Protein AF-A0A4E0RJT0-F1 (afdb_monomer_lite)

Sequence (319 aa):
MYSLVLNIDEVDISLKRVVVQNDTYNQLSKHRADLVQSLLQEFCSTSAQSARDSSVNAVDVFHNVSLLAASVVELFAARKGIRLFGTVLHYLPQTSIRTLLLVFVSNFAKLYAISHGQIDEFASFLYPTLRAAAYQIVDISEFMTSCFPEVRDPPYSSDKTGEVVRYLINSKLGLSLIFCLLDVCARLSKPDNPSNFVRFGVYFSVVASDLSEAQPSLEAFPHLASILPVYIKPEVHPPLTAAIVSRFCRLIDPSLASRSESHDKHASVSGSSGPGKTQHQTAVSNDEVVGLTKSDFGISLTKSSNESGSNKRTTMVIT

Structure (mmCIF, N/CA/C/O backbone):
data_AF-A0A4E0RJT0-F1
#
_entry.id   AF-A0A4E0RJT0-F1
#
loop_
_atom_site.group_PDB
_atom_site.id
_atom_site.type_symbol
_atom_site.label_atom_id
_atom_site.label_alt_id
_atom_site.label_comp_id
_atom_site.label_asym_id
_atom_site.label_entity_id
_atom_site.label_seq_id
_atom_site.pdbx_PDB_ins_code
_atom_site.Cartn_x
_atom_site.Cartn_y
_atom_site.Cartn_z
_atom_site.occupancy
_atom_site.B_iso_or_equiv
_atom_site.auth_seq_id
_atom_site.auth_comp_id
_atom_site.auth_asym_id
_atom_site.auth_atom_id
_atom_site.pdbx_PDB_model_num
ATOM 1 N N . MET A 1 1 ? -5.089 5.623 22.094 1.00 88.38 1 MET A N 1
ATOM 2 C CA . MET A 1 1 ? -5.101 4.713 20.929 1.00 88.38 1 MET A CA 1
ATOM 3 C C . MET A 1 1 ? -4.695 3.293 21.298 1.00 88.38 1 MET A C 1
ATOM 5 O O . MET A 1 1 ? -5.500 2.392 21.132 1.00 88.38 1 MET A O 1
ATOM 9 N N . TYR A 1 2 ? -3.485 3.055 21.828 1.00 89.38 2 TYR A N 1
ATOM 10 C CA . TYR A 1 2 ? -3.042 1.688 22.172 1.00 89.38 2 TYR A CA 1
ATOM 11 C C . TYR A 1 2 ? -3.977 0.985 23.175 1.00 89.38 2 TYR A C 1
ATOM 13 O O . TYR A 1 2 ? -4.285 -0.186 23.012 1.00 89.38 2 TYR A O 1
ATOM 21 N N . SER A 1 3 ? -4.493 1.717 24.170 1.00 92.88 3 SER A N 1
ATOM 22 C CA . SER A 1 3 ? -5.507 1.191 25.100 1.00 92.88 3 SER A CA 1
ATOM 23 C C . SER A 1 3 ? -6.802 0.766 24.386 1.00 92.88 3 SER A C 1
ATOM 25 O O . SER A 1 3 ? -7.328 -0.305 24.658 1.00 92.88 3 SER A O 1
ATOM 27 N N . LEU A 1 4 ? -7.274 1.548 23.404 1.00 92.94 4 LEU A N 1
ATOM 28 C CA . LEU A 1 4 ? -8.457 1.190 22.610 1.00 92.94 4 LEU A CA 1
ATOM 29 C C . LEU A 1 4 ? -8.235 -0.096 21.814 1.00 92.94 4 LEU A C 1
ATOM 31 O O . LEU A 1 4 ? -9.124 -0.934 21.780 1.00 92.94 4 LEU A O 1
ATOM 35 N N . VAL A 1 5 ? -7.052 -0.270 21.221 1.00 92.31 5 VAL A N 1
ATOM 36 C CA . VAL A 1 5 ? -6.681 -1.513 20.530 1.00 92.31 5 VAL A CA 1
ATOM 37 C C . VAL A 1 5 ? -6.782 -2.713 21.473 1.00 92.31 5 VAL A C 1
ATOM 39 O O . VAL A 1 5 ? -7.442 -3.687 21.133 1.00 92.31 5 VAL A O 1
ATOM 42 N N . LEU A 1 6 ? -6.199 -2.622 22.674 1.00 93.19 6 LEU A N 1
ATOM 43 C CA . LEU A 1 6 ? -6.262 -3.708 23.659 1.00 93.19 6 LEU A CA 1
ATOM 44 C C . LEU A 1 6 ? -7.704 -4.030 24.077 1.00 93.19 6 LEU A C 1
ATOM 46 O O . LEU A 1 6 ? -8.063 -5.198 24.194 1.00 93.19 6 LEU A O 1
ATOM 50 N N . ASN A 1 7 ? -8.542 -3.006 24.253 1.00 94.19 7 ASN A N 1
ATOM 51 C CA . ASN A 1 7 ? -9.955 -3.202 24.576 1.00 94.19 7 ASN A CA 1
ATOM 52 C C . ASN A 1 7 ? -10.710 -3.876 23.419 1.00 94.19 7 ASN A C 1
ATOM 54 O O . ASN A 1 7 ? -11.547 -4.742 23.656 1.00 94.19 7 ASN A O 1
ATOM 58 N N . ILE A 1 8 ? -10.415 -3.510 22.165 1.00 93.88 8 ILE A N 1
ATOM 59 C CA . ILE A 1 8 ? -11.004 -4.171 20.992 1.00 93.88 8 ILE A CA 1
ATOM 60 C C . ILE A 1 8 ? -10.582 -5.643 20.947 1.00 93.88 8 ILE A C 1
ATOM 62 O O . ILE A 1 8 ? -11.436 -6.500 20.728 1.00 93.88 8 ILE A O 1
ATOM 66 N N . ASP A 1 9 ? -9.309 -5.950 21.209 1.00 92.62 9 ASP A N 1
ATOM 67 C CA . ASP A 1 9 ? -8.815 -7.331 21.270 1.00 92.62 9 ASP A CA 1
ATOM 68 C C . ASP A 1 9 ? -9.540 -8.164 22.329 1.00 92.62 9 ASP A C 1
ATOM 70 O O . ASP A 1 9 ? -9.939 -9.303 22.072 1.00 92.62 9 ASP A O 1
ATOM 74 N N . GLU A 1 10 ? -9.757 -7.600 23.516 1.00 93.75 10 GLU A N 1
ATOM 75 C CA . GLU A 1 10 ? -10.491 -8.269 24.588 1.00 93.75 10 GLU A CA 1
ATOM 76 C C . GLU A 1 10 ? -11.953 -8.541 24.201 1.00 93.75 10 GLU A C 1
ATOM 78 O O . GLU A 1 10 ? -12.478 -9.640 24.436 1.00 93.75 10 GLU A O 1
ATOM 83 N N . VAL A 1 11 ? -12.605 -7.576 23.547 1.00 93.25 11 VAL A N 1
ATOM 84 C CA . VAL A 1 11 ? -13.969 -7.742 23.031 1.00 93.25 11 VAL A CA 1
ATOM 85 C C . VAL A 1 11 ? -14.009 -8.790 21.917 1.00 93.25 11 VAL A C 1
ATOM 87 O O . VAL A 1 11 ? -14.919 -9.617 21.911 1.00 93.25 11 VAL A O 1
ATOM 90 N N . ASP A 1 12 ? -13.014 -8.839 21.028 1.00 91.56 12 ASP A N 1
ATOM 91 C CA . ASP A 1 12 ? -12.916 -9.848 19.966 1.00 91.56 12 ASP A CA 1
ATOM 92 C C . ASP A 1 12 ? -12.705 -11.261 20.521 1.00 91.56 12 ASP A C 1
ATOM 94 O O . ASP A 1 12 ? -13.320 -12.222 20.045 1.00 91.56 12 ASP A O 1
ATOM 98 N N . ILE A 1 13 ? -11.892 -11.409 21.570 1.00 92.50 13 ILE A N 1
ATOM 99 C CA . ILE A 1 13 ? -11.753 -12.675 22.302 1.00 92.50 13 ILE A CA 1
ATOM 100 C C . ILE A 1 13 ? -13.088 -13.066 22.945 1.00 92.50 13 ILE A C 1
ATOM 102 O O . ILE A 1 13 ? -13.486 -14.231 22.881 1.00 92.50 13 ILE A O 1
ATOM 106 N N . SER A 1 14 ? -13.792 -12.106 23.541 1.00 91.56 14 SER A N 1
ATOM 107 C CA . SER A 1 14 ? -15.085 -12.340 24.187 1.00 91.56 14 SER A CA 1
ATOM 108 C C . SER A 1 14 ? -16.156 -12.755 23.176 1.00 91.56 14 SER A C 1
ATOM 110 O O . SER A 1 14 ? -16.846 -13.748 23.396 1.00 91.56 14 SER A O 1
ATOM 112 N N . LEU A 1 15 ? -16.236 -12.081 22.026 1.00 90.44 15 LEU A N 1
ATOM 113 C CA . LEU A 1 15 ? -17.146 -12.415 20.929 1.00 90.44 15 LEU A CA 1
ATOM 114 C C . LEU A 1 15 ? -16.908 -13.829 20.392 1.00 90.44 15 LEU A C 1
ATOM 116 O O . LEU A 1 15 ? -17.870 -14.556 20.166 1.00 90.44 15 LEU A O 1
ATOM 120 N N . LYS A 1 16 ? -15.646 -14.257 20.250 1.00 88.31 16 LYS A N 1
ATOM 121 C CA . LYS A 1 16 ? -15.307 -15.628 19.823 1.00 88.31 16 LYS A CA 1
ATOM 122 C C . LYS A 1 16 ? -15.773 -16.704 20.808 1.00 88.31 16 LYS A C 1
ATOM 124 O O . LYS A 1 16 ? -16.008 -17.836 20.398 1.00 88.31 16 LYS A O 1
ATOM 129 N N . ARG A 1 17 ? -15.893 -16.374 22.098 1.00 87.62 17 ARG A N 1
ATOM 130 C CA . ARG A 1 17 ? -16.377 -17.297 23.141 1.00 87.62 17 ARG A CA 1
ATOM 131 C C . ARG A 1 17 ? -17.903 -17.384 23.192 1.00 87.62 17 ARG A C 1
ATOM 133 O O . ARG A 1 17 ? -18.434 -18.338 23.755 1.00 87.62 17 ARG A O 1
ATOM 140 N N . VAL A 1 18 ? -18.615 -16.418 22.611 1.00 84.50 18 VAL A N 1
ATOM 141 C CA . VAL A 1 18 ? -20.076 -16.446 22.515 1.00 84.50 18 VAL A CA 1
ATOM 142 C C . VAL A 1 18 ? -20.477 -17.312 21.318 1.00 84.50 18 VAL A C 1
ATOM 144 O O . VAL A 1 18 ? -20.470 -16.876 20.173 1.00 84.50 18 VAL A O 1
ATOM 147 N N . VAL A 1 19 ? -20.816 -18.573 21.596 1.00 69.69 19 VAL A N 1
ATOM 148 C CA . VAL A 1 19 ? -21.087 -19.609 20.577 1.00 69.69 19 VAL A CA 1
ATOM 149 C C . VAL A 1 19 ? -22.441 -19.420 19.869 1.00 69.69 19 VAL A C 1
ATOM 151 O O . VAL A 1 19 ? -22.657 -19.956 18.785 1.00 69.69 19 VAL A O 1
ATOM 154 N N . VAL A 1 20 ? -23.362 -18.649 20.455 1.00 74.06 20 VAL A N 1
ATOM 155 C CA . VAL A 1 20 ? -24.722 -18.445 19.932 1.00 74.06 20 VAL A CA 1
ATOM 156 C C . VAL A 1 20 ? -25.008 -16.953 19.812 1.00 74.06 20 VAL A C 1
ATOM 158 O O . VAL A 1 20 ? -24.808 -16.215 20.774 1.00 74.06 20 VAL A O 1
ATOM 161 N N . GLN A 1 21 ? -25.516 -16.516 18.656 1.00 72.81 21 GLN A N 1
ATOM 162 C CA . GLN A 1 21 ? -26.012 -15.150 18.479 1.00 72.81 21 GLN A CA 1
ATOM 163 C C . GLN A 1 21 ? -27.187 -14.906 19.431 1.00 72.81 21 GLN A C 1
ATOM 165 O O . GLN A 1 21 ? -28.286 -15.421 19.237 1.00 72.81 21 GLN A O 1
ATOM 170 N N . ASN A 1 22 ? -26.924 -14.145 20.486 1.00 82.81 22 ASN A N 1
ATOM 171 C CA . ASN A 1 22 ? -27.870 -13.781 21.530 1.00 82.81 22 ASN A CA 1
ATOM 172 C C . ASN A 1 22 ? -27.744 -12.280 21.844 1.00 82.81 22 ASN A C 1
ATOM 174 O O . ASN A 1 22 ? -26.927 -11.571 21.250 1.00 82.81 22 ASN A O 1
ATOM 178 N N . ASP A 1 23 ? -28.533 -11.782 22.793 1.00 87.81 23 ASP A N 1
ATOM 179 C CA . ASP A 1 23 ? -28.492 -10.366 23.180 1.00 87.81 23 ASP A CA 1
ATOM 180 C C . ASP A 1 23 ? -27.094 -9.923 23.638 1.00 87.81 23 ASP A C 1
ATOM 182 O O . ASP A 1 23 ? -26.667 -8.810 23.333 1.00 87.81 23 ASP A O 1
ATOM 186 N N . THR A 1 24 ? -26.337 -10.811 24.289 1.00 86.25 24 THR A N 1
ATOM 187 C CA . THR A 1 24 ? -24.945 -10.561 24.690 1.00 86.25 24 THR A CA 1
ATOM 188 C C . THR A 1 24 ? -24.024 -10.392 23.482 1.00 86.25 24 THR A C 1
ATOM 190 O O . THR A 1 24 ? -23.218 -9.464 23.459 1.00 86.25 24 THR A O 1
ATOM 193 N N . TYR A 1 25 ? -24.163 -11.233 22.452 1.00 90.69 25 TYR A N 1
ATOM 194 C CA . TYR A 1 25 ? -23.433 -11.088 21.192 1.00 90.69 25 TYR A CA 1
ATOM 195 C C . TYR A 1 25 ? -23.734 -9.736 20.537 1.00 90.69 25 TYR A C 1
ATOM 197 O O . TYR A 1 25 ? -22.814 -9.019 20.148 1.00 90.69 25 TYR A O 1
ATOM 205 N N . ASN A 1 26 ? -25.011 -9.350 20.468 1.00 90.19 26 ASN A N 1
ATOM 206 C CA . ASN A 1 26 ? -25.427 -8.079 19.872 1.00 90.19 26 ASN A CA 1
ATOM 207 C C . ASN A 1 26 ? -24.864 -6.873 20.640 1.00 90.19 26 ASN A C 1
ATOM 209 O O . ASN A 1 26 ? -24.371 -5.924 20.027 1.00 90.19 26 ASN A O 1
ATOM 213 N N . GLN A 1 27 ? -24.886 -6.917 21.975 1.00 92.00 27 GLN A N 1
ATOM 214 C CA . GLN A 1 27 ? -24.311 -5.870 22.824 1.00 92.00 27 GLN A CA 1
ATOM 215 C C . GLN A 1 27 ? -22.791 -5.762 22.659 1.00 92.00 27 GLN A C 1
ATOM 217 O O . GLN A 1 27 ? -22.281 -4.659 22.466 1.00 92.00 27 GLN A O 1
ATOM 222 N N . LEU A 1 28 ? -22.070 -6.888 22.670 1.00 92.50 28 LEU A N 1
ATOM 223 C CA . LEU A 1 28 ? -20.620 -6.913 22.453 1.00 92.50 28 LEU A CA 1
ATOM 224 C C . LEU A 1 28 ? -20.246 -6.443 21.045 1.00 92.50 28 LEU A C 1
ATOM 226 O O . LEU A 1 28 ? -19.305 -5.671 20.888 1.00 92.50 28 LEU A O 1
ATOM 230 N N . SER A 1 29 ? -21.001 -6.850 20.022 1.00 91.56 29 SER A N 1
ATOM 231 C CA . SER A 1 29 ? -20.773 -6.416 18.642 1.00 91.56 29 SER A CA 1
ATOM 232 C C . SER A 1 29 ? -20.979 -4.910 18.486 1.00 91.56 29 SER A C 1
ATOM 234 O O . SER A 1 29 ? -20.205 -4.256 17.786 1.00 91.56 29 SER A O 1
ATOM 236 N N . LYS A 1 30 ? -21.997 -4.343 19.146 1.00 93.69 30 LYS A N 1
ATOM 237 C CA . LYS A 1 30 ? -22.206 -2.892 19.180 1.00 93.69 30 LYS A CA 1
ATOM 238 C C . LYS A 1 30 ? -21.059 -2.189 19.907 1.00 93.69 30 LYS A C 1
ATOM 240 O O . LYS A 1 30 ? -20.486 -1.254 19.361 1.00 93.69 30 LYS A O 1
ATOM 245 N N . HIS A 1 31 ? -20.668 -2.684 21.081 1.00 94.25 31 HIS A N 1
ATOM 246 C CA . HIS A 1 31 ? -19.559 -2.111 21.842 1.00 94.25 31 HIS A CA 1
ATOM 247 C C . HIS A 1 31 ? -18.242 -2.133 21.053 1.00 94.25 31 HIS A C 1
ATOM 249 O O . HIS A 1 31 ? -17.519 -1.140 21.021 1.00 94.25 31 HIS A O 1
ATOM 255 N N . ARG A 1 32 ? -17.962 -3.231 20.341 1.00 93.56 32 ARG A N 1
ATOM 256 C CA . ARG A 1 32 ? -16.824 -3.332 19.423 1.00 93.56 32 ARG A CA 1
ATOM 257 C C . ARG A 1 32 ? -16.864 -2.241 18.353 1.00 93.56 32 ARG A C 1
ATOM 259 O O . ARG A 1 32 ? -15.842 -1.614 18.089 1.00 93.56 32 ARG A O 1
ATOM 266 N N . ALA A 1 33 ? -18.021 -2.020 17.728 1.00 91.00 33 ALA A N 1
ATOM 267 C CA . ALA A 1 33 ? -18.178 -0.983 16.712 1.00 91.00 33 ALA A CA 1
ATOM 268 C C . ALA A 1 33 ? -17.919 0.422 17.289 1.00 91.00 33 ALA A C 1
ATOM 270 O O . ALA A 1 33 ? -17.194 1.204 16.674 1.00 91.00 33 ALA A O 1
ATOM 271 N N . ASP A 1 34 ? -18.420 0.705 18.495 1.00 92.62 34 ASP A N 1
ATOM 272 C CA . ASP A 1 34 ? -18.194 1.976 19.198 1.00 92.62 34 ASP A CA 1
ATOM 273 C C . ASP A 1 34 ? -16.702 2.194 19.529 1.00 92.62 34 ASP A C 1
ATOM 275 O O . ASP A 1 34 ? -16.174 3.299 19.367 1.00 92.62 34 ASP A O 1
ATOM 279 N N . LEU A 1 35 ? -15.987 1.137 19.935 1.00 93.75 35 LEU A N 1
ATOM 280 C CA . LEU A 1 35 ? -14.540 1.189 20.167 1.00 93.75 35 LEU A CA 1
ATOM 281 C C . LEU A 1 35 ? -13.753 1.454 18.877 1.00 93.75 35 LEU A C 1
ATOM 283 O O . LEU A 1 35 ? -12.844 2.283 18.881 1.00 93.75 35 LEU A O 1
ATOM 287 N N . VAL A 1 36 ? -14.104 0.794 17.766 1.00 90.56 36 VAL A N 1
ATOM 288 C CA . VAL A 1 36 ? -13.464 1.033 16.459 1.00 90.56 36 VAL A CA 1
ATOM 289 C C . VAL A 1 36 ? -13.712 2.465 15.986 1.00 90.56 36 VAL A C 1
ATOM 291 O O . VAL A 1 36 ? -12.785 3.122 15.513 1.00 90.56 36 VAL A O 1
ATOM 294 N N . GLN A 1 37 ? -14.928 2.984 16.163 1.00 88.00 37 GLN A N 1
ATOM 295 C CA . GLN A 1 37 ? -15.245 4.373 15.837 1.00 88.00 37 GLN A CA 1
ATOM 296 C C . GLN A 1 37 ? -14.439 5.356 16.697 1.00 88.00 37 GLN A C 1
ATOM 298 O O . GLN A 1 37 ? -13.928 6.351 16.183 1.00 88.00 37 GLN A O 1
ATOM 303 N N . SER A 1 38 ? -14.271 5.056 17.986 1.00 89.50 38 SER A N 1
ATOM 304 C CA . SER A 1 38 ? -13.445 5.861 18.896 1.00 89.50 38 SER A CA 1
ATOM 305 C C . SER A 1 38 ? -11.969 5.831 18.491 1.00 89.50 38 SER A C 1
ATOM 307 O O . SER A 1 38 ? -11.294 6.858 18.519 1.00 89.50 38 SER A O 1
ATOM 309 N N . LEU A 1 39 ? -11.468 4.670 18.053 1.00 88.75 39 LEU A N 1
ATOM 310 C CA . LEU A 1 39 ? -10.103 4.521 17.550 1.00 88.75 39 LEU A CA 1
ATOM 311 C C . LEU A 1 39 ? -9.884 5.341 16.275 1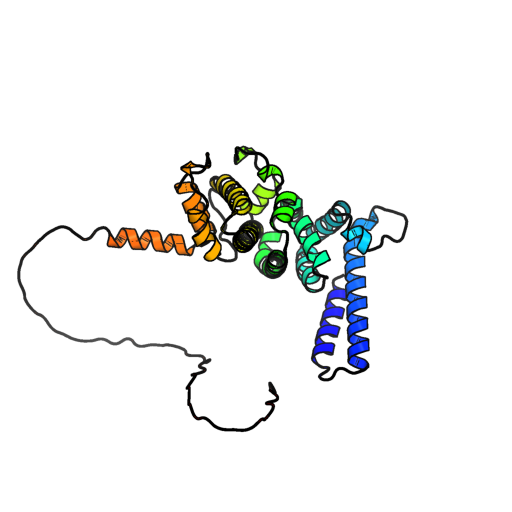.00 88.75 39 LEU A C 1
ATOM 313 O O . LEU A 1 39 ? -8.851 5.993 16.147 1.00 88.75 39 LEU A O 1
ATOM 317 N N . LEU A 1 40 ? -10.857 5.332 15.358 1.00 84.00 40 LEU A N 1
ATOM 318 C CA . LEU A 1 40 ? -10.836 6.138 14.136 1.00 84.00 40 LEU A CA 1
ATOM 319 C C . LEU A 1 40 ? -10.784 7.636 14.462 1.00 84.00 40 LEU A C 1
ATOM 321 O O . LEU A 1 40 ? -9.968 8.361 13.899 1.00 84.00 40 LEU A O 1
ATOM 325 N N . GLN A 1 41 ? -11.622 8.090 15.398 1.00 82.69 41 GLN A N 1
ATOM 326 C CA . GLN A 1 41 ? -11.620 9.476 15.864 1.00 82.69 41 GLN A CA 1
ATOM 327 C C . GLN A 1 41 ? -10.269 9.861 16.460 1.00 82.69 41 GLN A C 1
ATOM 329 O O . GLN A 1 41 ? -9.684 10.849 16.029 1.00 82.69 41 GLN A O 1
ATOM 334 N N . GLU A 1 42 ? -9.731 9.059 17.380 1.00 84.56 42 GLU A N 1
ATOM 335 C CA . GLU A 1 42 ? -8.450 9.360 18.020 1.00 84.56 42 GLU A CA 1
ATOM 336 C C . GLU A 1 42 ? -7.283 9.350 17.017 1.00 84.56 42 GLU A C 1
ATOM 338 O O . GLU A 1 42 ? -6.402 10.204 17.092 1.00 84.56 42 GLU A O 1
ATOM 343 N N . PHE A 1 43 ? -7.310 8.443 16.033 1.00 82.38 43 PHE A N 1
ATOM 344 C CA . PHE A 1 43 ? -6.349 8.411 14.927 1.00 82.38 43 PHE A CA 1
ATOM 345 C C . PHE A 1 43 ? -6.363 9.712 14.113 1.00 82.38 43 PHE A C 1
ATOM 347 O O . PHE A 1 43 ? -5.313 10.216 13.726 1.00 82.38 43 PHE A O 1
ATOM 354 N N . CYS A 1 44 ? -7.546 10.264 13.849 1.00 75.06 44 CYS A N 1
ATOM 355 C CA . CYS A 1 44 ? -7.703 11.530 13.136 1.00 75.06 44 CYS A CA 1
ATOM 356 C C . CYS A 1 44 ? -7.361 12.747 14.006 1.00 75.06 44 CYS A C 1
ATOM 358 O O . CYS A 1 44 ? -6.873 13.754 13.495 1.00 75.06 44 CYS A O 1
ATOM 360 N N . SER A 1 45 ? -7.607 12.667 15.316 1.00 70.44 45 SER A N 1
ATOM 361 C CA . SER A 1 45 ? -7.391 13.770 16.254 1.00 70.44 45 SER A CA 1
ATOM 362 C C . SER A 1 45 ? -5.923 14.067 16.545 1.00 70.44 45 SER A C 1
ATOM 364 O O . SER A 1 45 ? -5.646 15.173 17.003 1.00 70.44 45 SER A O 1
ATOM 366 N N . THR A 1 46 ? -4.986 13.156 16.259 1.00 62.91 46 THR A N 1
ATOM 367 C CA . THR A 1 46 ? -3.547 13.464 16.368 1.00 62.91 46 THR A CA 1
ATOM 368 C C . THR A 1 46 ? -3.171 14.680 15.511 1.00 62.91 46 THR A C 1
ATOM 370 O O . THR A 1 46 ? -2.534 15.590 16.023 1.00 62.91 46 THR A O 1
ATOM 373 N N . SER A 1 47 ? -3.726 14.814 14.298 1.00 52.69 47 SER A N 1
ATOM 374 C CA . SER A 1 47 ? -3.551 16.012 13.455 1.00 52.69 47 SER A CA 1
ATOM 375 C C . SER A 1 47 ? -4.297 17.259 13.950 1.00 52.69 47 SER A C 1
ATOM 377 O O . SER A 1 47 ? -3.915 18.389 13.636 1.00 52.69 47 SER A O 1
ATOM 379 N N . ALA A 1 48 ? -5.386 17.080 14.705 1.00 50.50 48 ALA A N 1
ATOM 380 C CA . ALA A 1 48 ? -6.337 18.147 15.018 1.00 50.50 48 ALA A CA 1
ATOM 381 C C . ALA A 1 48 ? -5.860 19.093 16.132 1.00 50.50 48 ALA A C 1
ATOM 383 O O . ALA A 1 48 ? -6.498 20.111 16.389 1.00 50.50 48 ALA A O 1
ATOM 384 N N . GLN A 1 49 ? -4.708 18.834 16.758 1.00 46.75 49 GLN A N 1
ATOM 385 C CA . GLN A 1 49 ? -4.135 19.745 17.758 1.00 46.75 49 GLN A CA 1
ATOM 386 C C . GLN A 1 49 ? -3.544 21.038 17.167 1.00 46.75 49 GLN A C 1
ATOM 388 O O . GLN A 1 49 ? -3.142 21.919 17.925 1.00 46.75 49 GLN A O 1
ATOM 393 N N . SER A 1 50 ? -3.592 21.217 15.840 1.00 42.44 50 SER A N 1
ATOM 394 C CA . SER A 1 50 ? -3.319 22.505 15.181 1.00 42.44 50 SER A CA 1
ATOM 395 C C . SER A 1 50 ? -4.575 23.363 14.922 1.00 42.44 50 SER A C 1
ATOM 397 O O . SER A 1 50 ? -4.459 24.561 14.675 1.00 42.44 50 SER A O 1
ATOM 399 N N . ALA A 1 51 ? -5.791 22.816 15.046 1.00 40.31 51 ALA A N 1
ATOM 400 C CA . ALA A 1 51 ? -7.026 23.586 14.883 1.00 40.31 51 ALA A CA 1
ATOM 401 C C . ALA A 1 51 ? -7.793 23.648 16.209 1.00 40.31 51 ALA A C 1
ATOM 403 O O . ALA A 1 51 ? -8.620 22.797 16.533 1.00 40.31 51 ALA A O 1
ATOM 404 N N . ARG A 1 52 ? -7.511 24.700 16.985 1.00 43.00 52 ARG A N 1
ATOM 405 C CA . ARG A 1 52 ? -8.472 25.245 17.948 1.00 43.00 52 ARG A CA 1
ATOM 406 C C . ARG A 1 52 ? -9.731 25.608 17.162 1.00 43.00 52 ARG A C 1
ATOM 408 O O . ARG A 1 52 ? -9.728 26.632 16.497 1.00 43.00 52 ARG A O 1
ATOM 415 N N . ASP A 1 53 ? -10.705 24.709 17.150 1.00 41.06 53 ASP A N 1
ATOM 416 C CA . ASP A 1 53 ? -12.147 24.947 17.046 1.00 41.06 53 ASP A CA 1
ATOM 417 C C . ASP A 1 53 ? -12.844 23.849 16.235 1.00 41.06 53 ASP A C 1
ATOM 419 O O . ASP A 1 53 ? -12.456 23.492 15.125 1.00 41.06 53 ASP A O 1
ATOM 423 N N . SER A 1 54 ? -13.965 23.405 16.802 1.00 42.91 54 SER A N 1
ATOM 424 C CA . SER A 1 54 ? -15.007 22.547 16.235 1.00 42.91 54 SER A CA 1
ATOM 425 C C . SER A 1 54 ? -14.731 21.042 16.136 1.00 42.91 54 SER A C 1
ATOM 427 O O . SER A 1 54 ? -13.637 20.555 15.872 1.00 42.91 54 SER A O 1
ATOM 429 N N . SER A 1 55 ? -15.800 20.297 16.405 1.00 49.38 55 SER A N 1
ATOM 430 C CA . SER A 1 55 ? -15.927 18.848 16.328 1.00 49.38 55 SER A CA 1
ATOM 431 C C . SER A 1 55 ? -15.648 18.343 14.911 1.00 49.38 55 SER A C 1
ATOM 433 O O . SER A 1 55 ? -16.571 18.187 14.110 1.00 49.38 55 SER A O 1
ATOM 435 N N . VAL A 1 56 ? -14.383 18.097 14.579 1.00 54.28 56 VAL A N 1
ATOM 436 C CA . VAL A 1 56 ? -14.031 17.488 13.296 1.00 54.28 56 VAL A CA 1
ATOM 437 C C . VAL A 1 56 ? -14.490 16.030 13.314 1.00 54.28 56 VAL A C 1
ATOM 439 O O . VAL A 1 56 ? -14.029 15.224 14.123 1.00 54.28 56 VAL A O 1
ATOM 442 N N . ASN A 1 57 ? -15.434 15.687 12.440 1.00 62.62 57 ASN A N 1
ATOM 443 C CA . ASN A 1 57 ? -15.906 14.318 12.285 1.00 62.62 57 ASN A CA 1
ATOM 444 C C . ASN A 1 57 ? -14.796 13.467 11.645 1.00 62.62 57 ASN A C 1
ATOM 446 O O . ASN A 1 57 ? -14.195 13.867 10.649 1.00 62.62 57 ASN A O 1
ATOM 450 N N . ALA A 1 58 ? -14.535 12.271 12.181 1.00 62.09 58 ALA A N 1
ATOM 451 C CA . ALA A 1 58 ? -13.535 11.351 11.632 1.00 62.09 58 ALA A CA 1
ATOM 452 C C . ALA A 1 58 ? -13.787 11.019 10.151 1.00 62.09 58 ALA A C 1
ATOM 454 O O . ALA A 1 58 ? -12.841 10.854 9.386 1.00 62.09 58 ALA A O 1
ATOM 455 N N . VAL A 1 59 ? -15.057 10.980 9.733 1.00 66.56 59 VAL A N 1
ATOM 456 C CA . VAL A 1 59 ? -15.436 10.784 8.326 1.00 66.56 59 VAL A CA 1
ATOM 457 C C . VAL A 1 59 ? -14.874 11.905 7.445 1.00 66.56 59 VAL A C 1
ATOM 459 O O . VAL A 1 59 ? -14.266 11.624 6.414 1.00 66.56 59 VAL A O 1
ATOM 462 N N . ASP A 1 60 ? -14.969 13.159 7.889 1.00 64.81 60 ASP A N 1
ATOM 463 C CA . ASP A 1 60 ? -14.487 14.322 7.135 1.00 64.81 60 ASP A CA 1
ATOM 464 C C . ASP A 1 60 ? -12.953 14.338 7.031 1.00 64.81 60 ASP A C 1
ATOM 466 O O . ASP A 1 60 ? -12.401 14.722 6.000 1.00 64.81 60 ASP A O 1
ATOM 470 N N . VAL A 1 61 ? -12.243 13.844 8.054 1.00 65.62 61 VAL A N 1
ATOM 471 C CA . VAL A 1 61 ? -10.775 13.700 8.012 1.00 65.62 61 VAL A CA 1
ATOM 472 C C . VAL A 1 61 ? -10.347 12.603 7.044 1.00 65.62 61 VAL A C 1
ATOM 474 O O . VAL A 1 61 ? -9.393 12.791 6.295 1.00 65.62 61 VAL A O 1
ATOM 477 N N . PHE A 1 62 ? -11.066 11.481 6.988 1.00 72.81 62 PHE A N 1
ATOM 478 C CA . PHE A 1 62 ? -10.803 10.438 5.990 1.00 72.81 62 PHE A CA 1
ATOM 479 C C . PHE A 1 62 ? -11.145 10.870 4.557 1.00 72.81 62 PHE A C 1
ATOM 481 O O . PHE A 1 62 ? -10.650 10.264 3.605 1.00 72.81 62 PHE A O 1
ATOM 488 N N . HIS A 1 63 ? -11.924 11.940 4.389 1.00 74.81 63 HIS A N 1
ATOM 489 C CA . HIS A 1 63 ? -12.103 12.620 3.108 1.00 74.81 63 HIS A CA 1
ATOM 490 C C . HIS A 1 63 ? -11.031 13.689 2.833 1.00 74.81 63 HIS A C 1
ATOM 492 O O . HIS A 1 63 ? -10.814 14.047 1.676 1.00 74.81 63 HIS A O 1
ATOM 498 N N . ASN A 1 64 ? -10.302 14.150 3.855 1.00 78.12 64 ASN A N 1
ATOM 499 C CA . ASN A 1 64 ? -9.200 15.099 3.729 1.00 78.12 64 ASN A CA 1
ATOM 500 C C . ASN A 1 64 ? -7.832 14.405 3.861 1.00 78.12 64 ASN A C 1
ATOM 502 O O . ASN A 1 64 ? -7.216 14.354 4.928 1.00 78.12 64 ASN A O 1
ATOM 506 N N . VAL A 1 65 ? -7.329 13.914 2.725 1.00 80.00 65 VAL A N 1
ATOM 507 C CA . VAL A 1 65 ? -6.043 13.199 2.604 1.00 80.00 65 VAL A CA 1
ATOM 508 C C . VAL A 1 65 ? -4.874 13.981 3.222 1.00 80.00 65 VAL A C 1
ATOM 510 O O . VAL A 1 65 ? -3.997 13.375 3.834 1.00 80.00 65 VAL A O 1
ATOM 513 N N . SER A 1 66 ? -4.868 15.313 3.117 1.00 80.38 66 SER A N 1
ATOM 514 C CA . SER A 1 66 ? -3.792 16.161 3.650 1.00 80.38 66 SER A CA 1
ATOM 515 C C . SER A 1 66 ? -3.759 16.185 5.180 1.00 80.38 66 SER A C 1
ATOM 517 O O . SER A 1 66 ? -2.683 16.082 5.768 1.00 80.38 66 SER A O 1
ATOM 519 N N . LEU A 1 67 ? -4.922 16.286 5.833 1.00 79.75 67 LEU A N 1
ATOM 520 C CA . LEU A 1 67 ? -5.013 16.222 7.298 1.00 79.75 67 LEU A CA 1
ATOM 521 C C . LEU A 1 67 ? -4.648 14.826 7.807 1.00 79.75 67 LEU A C 1
ATOM 523 O O . LEU A 1 67 ? -3.857 14.687 8.739 1.00 79.75 67 LEU A O 1
ATOM 527 N N . LEU A 1 68 ? -5.150 13.786 7.135 1.00 85.94 68 LEU A N 1
ATOM 528 C CA . LEU A 1 68 ? -4.821 12.406 7.473 1.00 85.94 68 LEU A CA 1
ATOM 529 C C . LEU A 1 68 ? -3.316 12.123 7.327 1.00 85.94 68 LEU A C 1
ATOM 531 O O . LEU A 1 68 ? -2.735 11.427 8.157 1.00 85.94 68 LEU A O 1
ATOM 535 N N . ALA A 1 69 ? -2.661 12.703 6.316 1.00 87.25 69 ALA A N 1
ATOM 536 C CA . ALA A 1 69 ? -1.216 12.598 6.138 1.00 87.25 69 ALA A CA 1
ATOM 537 C C . ALA A 1 69 ? -0.427 13.199 7.308 1.00 87.25 69 ALA A C 1
ATOM 539 O O . ALA A 1 69 ? 0.562 12.600 7.726 1.00 87.25 69 ALA A O 1
ATOM 540 N N . ALA A 1 70 ? -0.866 14.327 7.876 1.00 86.25 70 ALA A N 1
ATOM 541 C CA . ALA A 1 70 ? -0.227 14.905 9.060 1.00 86.25 70 ALA A CA 1
ATOM 542 C C . ALA A 1 70 ? -0.302 13.951 10.267 1.00 86.25 70 ALA A C 1
ATOM 544 O O . ALA A 1 70 ? 0.736 13.630 10.846 1.00 86.25 70 ALA A O 1
ATOM 545 N N . SER A 1 71 ? -1.492 13.403 10.552 1.00 86.81 71 SER A N 1
ATOM 546 C CA . SER A 1 71 ? -1.704 12.386 11.599 1.00 86.81 71 SER A CA 1
ATOM 547 C C . SER A 1 71 ? -0.777 11.177 11.440 1.00 86.81 71 SER A C 1
ATOM 549 O O . SER A 1 71 ? -0.170 10.712 12.406 1.00 86.81 71 SER A O 1
ATOM 551 N N . VAL A 1 72 ? -0.658 10.650 10.215 1.00 91.25 72 VAL A N 1
ATOM 552 C CA . VAL A 1 72 ? 0.195 9.486 9.926 1.00 91.25 72 VAL A CA 1
ATOM 553 C C . VAL A 1 72 ? 1.672 9.832 10.117 1.00 91.25 72 VAL A C 1
ATOM 555 O O . VAL A 1 72 ? 2.408 9.053 10.716 1.00 91.25 72 VAL A O 1
ATOM 558 N N . VAL A 1 73 ? 2.118 11.000 9.654 1.00 91.12 73 VAL A N 1
ATOM 559 C CA . VAL A 1 73 ? 3.515 11.434 9.798 1.00 91.12 73 VAL A CA 1
ATOM 560 C C . VAL A 1 73 ? 3.915 11.571 11.265 1.00 91.12 73 VAL A C 1
ATOM 562 O O . VAL A 1 73 ? 4.970 11.072 11.651 1.00 91.12 73 VAL A O 1
ATOM 565 N N . GLU A 1 74 ? 3.075 12.195 12.090 1.00 89.50 74 GLU A N 1
ATOM 566 C CA . GLU A 1 74 ? 3.327 12.332 13.529 1.00 89.50 74 GLU A CA 1
ATOM 567 C C . GLU A 1 74 ? 3.421 10.972 14.223 1.00 89.50 74 GLU A C 1
ATOM 569 O O . GLU A 1 74 ? 4.311 10.741 15.042 1.00 89.50 74 GLU A O 1
ATOM 574 N N . LEU A 1 75 ? 2.550 10.034 13.845 1.00 91.50 75 LEU A N 1
ATOM 575 C CA . LEU A 1 75 ? 2.577 8.678 14.375 1.00 91.50 75 LEU A CA 1
ATOM 576 C C . LEU A 1 75 ? 3.900 7.966 14.037 1.00 91.50 75 LEU A C 1
ATOM 578 O O . LEU A 1 75 ? 4.466 7.269 14.879 1.00 91.50 75 LEU A O 1
ATOM 582 N N . PHE A 1 76 ? 4.432 8.169 12.831 1.00 93.69 76 PHE A N 1
ATOM 583 C CA . PHE A 1 76 ? 5.683 7.546 12.381 1.00 93.69 76 PHE A CA 1
ATOM 584 C C . PHE A 1 76 ? 6.948 8.175 12.975 1.00 93.69 76 PHE A C 1
ATOM 586 O O . PHE A 1 76 ? 8.008 7.552 12.910 1.00 93.69 76 PHE A O 1
ATOM 593 N N . ALA A 1 77 ? 6.850 9.344 13.616 1.00 91.69 77 ALA A N 1
ATOM 594 C CA . ALA A 1 77 ? 7.960 9.940 14.363 1.00 91.69 77 ALA A CA 1
ATOM 595 C C . ALA A 1 77 ? 8.351 9.118 15.608 1.00 91.69 77 ALA A C 1
ATOM 597 O O . ALA A 1 77 ? 9.442 9.278 16.152 1.00 91.69 77 ALA A O 1
ATOM 598 N N . ALA A 1 78 ? 7.473 8.222 16.073 1.00 91.94 78 ALA A N 1
ATOM 599 C CA . ALA A 1 78 ? 7.739 7.341 17.199 1.00 91.94 78 ALA A CA 1
ATOM 600 C C . ALA A 1 78 ? 7.725 5.867 16.776 1.00 91.94 78 ALA A C 1
ATOM 602 O O . ALA A 1 78 ? 6.755 5.367 16.209 1.00 91.94 78 ALA A O 1
ATOM 603 N N . ARG A 1 79 ? 8.737 5.103 17.205 1.00 93.25 79 ARG A N 1
ATOM 604 C CA . ARG A 1 79 ? 8.829 3.644 16.995 1.00 93.25 79 ARG A CA 1
ATOM 605 C C . ARG A 1 79 ? 7.561 2.883 17.417 1.00 93.25 79 ARG A C 1
ATOM 607 O O . ARG A 1 79 ? 7.119 1.959 16.737 1.00 93.25 79 ARG A O 1
ATOM 614 N N . LYS A 1 80 ? 6.959 3.266 18.553 1.00 91.69 80 LYS A N 1
ATOM 615 C CA . LYS A 1 80 ? 5.683 2.692 19.026 1.00 91.69 80 LYS A CA 1
ATOM 616 C C . LYS A 1 80 ? 4.507 3.067 18.124 1.00 91.69 80 LYS A C 1
ATOM 618 O O . LYS A 1 80 ? 3.585 2.269 17.994 1.00 91.69 80 LYS A O 1
ATOM 623 N N . GLY A 1 81 ? 4.546 4.243 17.507 1.00 92.69 81 GLY A N 1
ATOM 624 C CA . GLY A 1 81 ? 3.523 4.688 16.575 1.00 92.69 81 GLY A CA 1
ATOM 625 C C . GLY A 1 81 ? 3.550 3.909 15.260 1.00 92.69 81 GLY A C 1
ATOM 626 O O . GLY A 1 81 ? 2.490 3.509 14.797 1.00 92.69 81 GLY A O 1
ATOM 627 N N . ILE A 1 82 ? 4.728 3.547 14.736 1.00 93.50 82 ILE A N 1
ATOM 628 C CA . ILE A 1 82 ? 4.840 2.656 13.562 1.00 93.50 82 ILE A CA 1
ATOM 629 C C . ILE A 1 82 ? 4.153 1.305 13.829 1.00 93.50 82 ILE A C 1
ATOM 631 O O . ILE A 1 82 ? 3.364 0.824 13.017 1.00 93.50 82 ILE A O 1
ATOM 635 N N . ARG A 1 83 ? 4.399 0.703 15.002 1.00 91.31 83 ARG A N 1
ATOM 636 C CA . ARG A 1 83 ? 3.710 -0.535 15.415 1.00 91.31 83 ARG A CA 1
ATOM 637 C C . ARG A 1 83 ? 2.205 -0.323 15.552 1.00 91.31 83 ARG A C 1
ATOM 639 O O . ARG A 1 83 ? 1.423 -1.114 15.041 1.00 91.31 83 ARG A O 1
ATOM 646 N N . LEU A 1 84 ? 1.805 0.759 16.218 1.00 91.00 84 LEU A N 1
ATOM 647 C CA . LEU A 1 84 ? 0.398 1.094 16.403 1.00 91.00 84 LEU A CA 1
ATOM 648 C C . LEU A 1 84 ? -0.317 1.279 15.058 1.00 91.00 84 LEU A C 1
ATOM 650 O O . LEU A 1 84 ? -1.431 0.794 14.917 1.00 91.00 84 LEU A O 1
ATOM 654 N N . PHE A 1 85 ? 0.321 1.900 14.063 1.00 92.06 85 PHE A N 1
ATOM 655 C CA . PHE A 1 85 ? -0.232 2.046 12.717 1.00 92.06 85 PHE A CA 1
ATOM 656 C C . PHE A 1 85 ? -0.591 0.690 12.105 1.00 92.06 85 PHE A C 1
ATOM 658 O O . PHE A 1 85 ? -1.734 0.488 11.701 1.00 92.06 85 PHE A O 1
ATOM 665 N N . GLY A 1 86 ? 0.349 -0.262 12.099 1.00 89.44 86 GLY A N 1
ATOM 666 C CA . GLY A 1 86 ? 0.098 -1.603 11.563 1.00 89.44 86 GLY A CA 1
ATOM 667 C C . GLY A 1 86 ? -1.046 -2.327 12.270 1.00 89.44 86 GLY A C 1
ATOM 668 O O . GLY A 1 86 ? -1.872 -2.951 11.608 1.00 89.44 86 GLY A O 1
ATOM 669 N N . THR A 1 87 ? -1.137 -2.187 13.595 1.00 88.31 87 THR A N 1
ATOM 670 C CA . THR A 1 87 ? -2.227 -2.769 14.384 1.00 88.31 87 THR A CA 1
ATOM 671 C C . THR A 1 87 ? -3.573 -2.106 14.093 1.00 88.31 87 THR A C 1
ATOM 673 O O . THR A 1 87 ? -4.565 -2.799 13.897 1.00 88.31 87 THR A O 1
ATOM 676 N N . VAL A 1 88 ? -3.624 -0.773 14.020 1.00 89.06 88 VAL A N 1
ATOM 677 C CA . VAL A 1 88 ? -4.862 -0.025 13.747 1.00 89.06 88 VAL A CA 1
ATOM 678 C C . VAL A 1 88 ? -5.466 -0.445 12.411 1.00 89.06 88 VAL A C 1
ATOM 680 O O . VAL A 1 88 ? -6.671 -0.681 12.346 1.00 89.06 88 VAL A O 1
ATOM 683 N N . LEU A 1 89 ? -4.641 -0.614 11.372 1.00 87.06 89 LEU A N 1
ATOM 684 C CA . LEU A 1 89 ? -5.104 -1.023 10.044 1.00 87.06 89 LEU A CA 1
ATOM 685 C C . LEU A 1 89 ? -5.922 -2.327 10.049 1.00 87.06 89 LEU A C 1
ATOM 687 O O . LEU A 1 89 ? -6.754 -2.501 9.166 1.00 87.06 89 LEU A O 1
ATOM 691 N N . HIS A 1 90 ? -5.734 -3.229 11.019 1.00 84.69 90 HIS A N 1
ATOM 692 C CA . HIS A 1 90 ? -6.519 -4.466 11.118 1.00 84.69 90 HIS A CA 1
ATOM 693 C C . HIS A 1 90 ? -7.986 -4.255 11.508 1.00 84.69 90 HIS A C 1
ATOM 695 O O . HIS A 1 90 ? -8.824 -5.086 11.159 1.00 84.69 90 HIS A O 1
ATOM 701 N N . TYR A 1 91 ? -8.309 -3.176 12.221 1.00 85.75 91 TYR A N 1
ATOM 702 C CA . TYR A 1 91 ? -9.666 -2.952 12.734 1.00 85.75 91 TYR A CA 1
ATOM 703 C C . TYR A 1 91 ? -10.482 -1.984 11.888 1.00 85.75 91 TYR A C 1
ATOM 705 O O . TYR A 1 91 ? -11.701 -1.912 12.051 1.00 85.75 91 TYR A O 1
ATOM 713 N N . LEU A 1 92 ? -9.829 -1.216 11.016 1.00 84.06 92 LEU A N 1
ATOM 714 C CA . LEU A 1 92 ? -10.501 -0.170 10.263 1.00 84.06 92 LEU A CA 1
ATOM 715 C C . LEU A 1 92 ? -11.366 -0.733 9.121 1.00 84.06 92 LEU A C 1
ATOM 717 O O . LEU A 1 92 ? -11.050 -1.776 8.546 1.00 84.06 92 LEU A O 1
ATOM 721 N N . PRO A 1 93 ? -12.449 -0.029 8.741 1.00 82.50 93 PRO A N 1
ATOM 722 C CA . PRO A 1 93 ? -13.208 -0.353 7.538 1.00 82.50 93 PRO A CA 1
ATOM 723 C C . PRO A 1 93 ? -12.332 -0.316 6.278 1.00 82.50 93 PRO A C 1
ATOM 725 O O . PRO A 1 93 ? -11.411 0.493 6.174 1.00 82.50 93 PRO A O 1
ATOM 728 N N . GLN A 1 94 ? -12.658 -1.133 5.272 1.00 80.56 94 GLN A N 1
ATOM 729 C CA . GLN A 1 94 ? -11.849 -1.237 4.046 1.00 80.56 94 GLN A CA 1
ATOM 730 C C . GLN A 1 94 ? -11.678 0.091 3.298 1.00 80.56 94 GLN A C 1
ATOM 732 O O . GLN A 1 94 ? -10.604 0.380 2.773 1.00 80.56 94 GLN A O 1
ATOM 737 N N . THR A 1 95 ? -12.709 0.936 3.289 1.00 80.94 95 THR A N 1
ATOM 738 C CA . THR A 1 95 ? -12.642 2.283 2.706 1.00 80.94 95 THR A CA 1
ATOM 739 C C . THR A 1 95 ? -11.584 3.145 3.396 1.00 80.94 95 THR A C 1
ATOM 741 O O . THR A 1 95 ? -10.775 3.779 2.721 1.00 80.94 95 THR A O 1
ATOM 744 N N . SER A 1 96 ? -11.522 3.105 4.729 1.00 85.00 96 SER A N 1
ATOM 745 C CA . SER A 1 96 ? -10.499 3.785 5.528 1.00 85.00 96 SER A CA 1
ATOM 746 C C . SER A 1 96 ? -9.099 3.232 5.253 1.00 85.00 96 SER A C 1
ATOM 748 O O . SER A 1 96 ? -8.153 4.003 5.098 1.00 85.00 96 SER A O 1
ATOM 750 N N . ILE A 1 97 ? -8.961 1.907 5.136 1.00 86.56 97 ILE A N 1
ATOM 751 C CA . ILE A 1 97 ? -7.679 1.258 4.838 1.00 86.56 97 ILE A CA 1
ATOM 752 C C . ILE A 1 97 ? -7.158 1.682 3.454 1.00 86.56 97 ILE A C 1
ATOM 754 O O . ILE A 1 97 ? -5.975 1.999 3.335 1.00 86.56 97 ILE A O 1
ATOM 758 N N . ARG A 1 98 ? -8.014 1.757 2.421 1.00 88.00 98 ARG A N 1
ATOM 759 C CA . ARG A 1 98 ? -7.623 2.243 1.080 1.00 88.00 98 ARG A CA 1
ATOM 760 C C . ARG A 1 98 ? -7.061 3.664 1.147 1.00 88.00 98 ARG A C 1
ATOM 762 O O . ARG A 1 98 ? -5.995 3.917 0.588 1.00 88.00 98 ARG A O 1
ATOM 769 N N . THR A 1 99 ? -7.742 4.578 1.841 1.00 89.00 99 THR A N 1
ATOM 770 C CA . THR A 1 99 ? -7.262 5.960 2.006 1.00 89.00 99 THR A CA 1
ATOM 771 C C . THR A 1 99 ? -5.945 6.009 2.779 1.00 89.00 99 THR A C 1
ATOM 773 O O . THR A 1 99 ? -5.040 6.749 2.400 1.00 89.00 99 THR A O 1
ATOM 776 N N . LEU A 1 100 ? -5.787 5.198 3.827 1.00 91.50 100 LEU A N 1
ATOM 777 C CA . LEU A 1 100 ? -4.536 5.138 4.587 1.00 91.50 100 LEU A CA 1
ATOM 778 C C . LEU A 1 100 ? -3.382 4.556 3.782 1.00 91.50 100 LEU A C 1
ATOM 780 O O . LEU A 1 100 ? -2.266 5.046 3.910 1.00 91.50 100 LEU A O 1
ATOM 784 N N . LEU A 1 101 ? -3.633 3.551 2.941 1.00 94.06 101 LEU A N 1
ATOM 785 C CA . LEU A 1 101 ? -2.618 3.019 2.040 1.00 94.06 101 LEU A CA 1
ATOM 786 C C . LEU A 1 101 ? -2.196 4.075 1.012 1.00 94.06 101 LEU A C 1
ATOM 788 O O . LEU A 1 101 ? -1.002 4.224 0.774 1.00 94.06 101 LEU A O 1
ATOM 792 N N . LEU A 1 102 ? -3.142 4.845 0.458 1.00 93.38 102 LEU A N 1
ATOM 793 C CA . LEU A 1 102 ? -2.836 5.985 -0.414 1.00 93.38 102 LEU A CA 1
ATOM 794 C C . LEU A 1 102 ? -1.945 7.000 0.314 1.00 93.38 102 LEU A C 1
ATOM 796 O O . LEU A 1 102 ? -0.868 7.328 -0.170 1.00 93.38 102 LEU A O 1
ATOM 800 N N . VAL A 1 103 ? -2.354 7.448 1.507 1.00 93.69 103 VAL A N 1
ATOM 801 C CA . VAL A 1 103 ? -1.569 8.381 2.331 1.00 93.69 103 VAL A CA 1
ATOM 802 C C . VAL A 1 103 ? -0.174 7.828 2.615 1.00 93.69 103 VAL A C 1
ATOM 804 O O . VAL A 1 103 ? 0.808 8.552 2.460 1.00 93.69 103 VAL A O 1
ATOM 807 N N . PHE A 1 104 ? -0.081 6.558 3.004 1.00 95.44 104 PHE A N 1
ATOM 808 C CA . PHE A 1 104 ? 1.172 5.891 3.330 1.00 95.44 104 PHE A CA 1
ATOM 809 C C . PHE A 1 104 ? 2.123 5.847 2.131 1.00 95.44 104 PHE A C 1
ATOM 811 O O . PHE A 1 104 ? 3.278 6.247 2.256 1.00 95.44 104 PHE A O 1
ATOM 818 N N . VAL A 1 105 ? 1.639 5.409 0.964 1.00 96.12 105 VAL A N 1
ATOM 819 C CA . VAL A 1 105 ? 2.449 5.307 -0.258 1.00 96.12 105 VAL A CA 1
ATOM 820 C C . VAL A 1 105 ? 2.848 6.698 -0.754 1.00 96.12 105 VAL A C 1
ATOM 822 O O . VAL A 1 105 ? 4.034 6.945 -0.957 1.00 96.12 105 VAL A O 1
ATOM 825 N N . SER A 1 106 ? 1.904 7.635 -0.869 1.00 94.31 106 SER A N 1
ATOM 826 C CA . SER A 1 106 ? 2.169 8.994 -1.365 1.00 94.31 106 SER A CA 1
ATOM 827 C C . SER A 1 106 ? 3.082 9.821 -0.454 1.00 94.31 106 SER A C 1
ATOM 829 O O . SER A 1 106 ? 3.709 10.765 -0.923 1.00 94.31 106 SER A O 1
ATOM 831 N N . ASN A 1 107 ? 3.184 9.490 0.839 1.00 94.81 107 ASN A N 1
ATOM 832 C CA . ASN A 1 107 ? 4.052 10.191 1.794 1.00 94.81 107 ASN A CA 1
ATOM 833 C C . ASN A 1 107 ? 5.269 9.359 2.221 1.00 94.81 107 ASN A C 1
ATOM 835 O O . ASN A 1 107 ? 5.965 9.742 3.164 1.00 94.81 107 ASN A O 1
ATOM 839 N N . PHE A 1 108 ? 5.552 8.240 1.547 1.00 95.94 108 PHE A N 1
ATOM 840 C CA . PHE A 1 108 ? 6.528 7.259 2.019 1.00 95.94 108 PHE A CA 1
ATOM 841 C C . PHE A 1 108 ? 7.921 7.852 2.269 1.00 95.94 108 PHE A C 1
ATOM 843 O O . PHE A 1 108 ? 8.512 7.565 3.305 1.00 95.94 108 PHE A O 1
ATOM 850 N N . ALA A 1 109 ? 8.419 8.736 1.395 1.00 94.56 109 ALA A N 1
ATOM 851 C CA . ALA A 1 109 ? 9.706 9.415 1.596 1.00 94.56 109 ALA A CA 1
ATOM 852 C C . ALA A 1 109 ? 9.766 10.177 2.930 1.00 94.56 109 ALA A C 1
ATOM 854 O O . ALA A 1 109 ? 10.706 10.018 3.708 1.00 94.56 109 ALA A O 1
ATOM 855 N N . LYS A 1 110 ? 8.715 10.944 3.243 1.00 95.12 110 LYS A N 1
ATOM 856 C CA . LYS A 1 110 ? 8.612 11.706 4.492 1.00 95.12 110 LYS A CA 1
ATOM 857 C C . LYS A 1 110 ? 8.523 10.784 5.708 1.00 95.12 110 LYS A C 1
ATOM 859 O O . LYS A 1 110 ? 9.183 11.040 6.713 1.00 95.12 110 LYS A O 1
ATOM 864 N N . LEU A 1 111 ? 7.739 9.708 5.611 1.00 95.81 111 LEU A N 1
ATOM 865 C CA . LEU A 1 111 ? 7.612 8.703 6.671 1.00 95.81 111 LEU A CA 1
ATOM 866 C C . LEU A 1 111 ? 8.943 7.988 6.927 1.00 95.81 111 LEU A C 1
ATOM 868 O O . LEU A 1 111 ? 9.342 7.788 8.073 1.00 95.81 111 LEU A O 1
ATOM 872 N N . TYR A 1 112 ? 9.656 7.628 5.866 1.00 94.25 112 TYR A N 1
ATOM 873 C CA . TYR A 1 112 ? 10.949 6.964 5.959 1.00 94.25 112 TYR A CA 1
ATOM 874 C C . TYR A 1 112 ? 12.011 7.887 6.569 1.00 94.25 112 TYR A C 1
ATOM 876 O O . TYR A 1 112 ? 12.764 7.464 7.446 1.00 94.25 112 TYR A O 1
ATOM 884 N N . ALA A 1 113 ? 12.025 9.164 6.176 1.00 93.88 113 ALA A N 1
ATOM 885 C CA . ALA A 1 113 ? 12.931 10.164 6.731 1.00 93.88 113 ALA A CA 1
ATOM 886 C C . ALA A 1 113 ? 12.672 10.432 8.226 1.00 93.88 113 ALA A C 1
ATOM 888 O O . ALA A 1 113 ? 13.609 10.369 9.021 1.00 93.88 113 ALA A O 1
ATOM 889 N N . ILE A 1 114 ? 11.417 10.679 8.630 1.00 94.69 114 ILE A N 1
ATOM 890 C CA . ILE A 1 114 ? 11.078 11.010 10.029 1.00 94.69 114 ILE A CA 1
ATOM 891 C C . ILE A 1 114 ? 11.247 9.822 10.982 1.00 94.69 114 ILE A C 1
ATOM 893 O O . ILE A 1 114 ? 11.572 9.998 12.151 1.00 94.69 114 ILE A O 1
ATOM 897 N N . SER A 1 115 ? 11.056 8.604 10.477 1.00 93.56 115 SER A N 1
ATOM 898 C CA . SER A 1 115 ? 11.294 7.378 11.241 1.00 93.56 115 SER A CA 1
ATOM 899 C C . SER A 1 115 ? 12.768 6.972 11.277 1.00 93.56 115 SER A C 1
ATOM 901 O O . SER A 1 115 ? 13.095 5.951 11.879 1.00 93.56 115 SER A O 1
ATOM 903 N N . HIS A 1 116 ? 13.662 7.722 10.621 1.00 90.12 116 HIS A N 1
ATOM 904 C CA . HIS A 1 116 ? 15.076 7.376 10.466 1.00 90.12 116 HIS A CA 1
ATOM 905 C C . HIS A 1 116 ? 15.287 5.946 9.926 1.00 90.12 116 HIS A C 1
ATOM 907 O O . HIS A 1 116 ? 16.154 5.214 10.397 1.00 90.12 116 HIS A O 1
ATOM 913 N N . GLY A 1 117 ? 14.455 5.524 8.965 1.00 86.56 117 GLY A N 1
ATOM 914 C CA . GLY A 1 117 ? 14.514 4.193 8.350 1.00 86.56 117 GLY A CA 1
ATOM 915 C C . GLY A 1 117 ? 13.943 3.044 9.194 1.00 86.56 117 GLY A C 1
ATOM 916 O O . GLY A 1 117 ? 13.913 1.907 8.728 1.00 86.56 117 GLY A O 1
ATOM 917 N N . GLN A 1 118 ? 13.414 3.307 10.396 1.00 91.81 118 GLN A N 1
ATOM 918 C CA . GLN A 1 118 ? 12.843 2.268 11.272 1.00 91.81 118 GLN A CA 1
ATOM 919 C C . GLN A 1 118 ? 11.653 1.521 10.657 1.00 91.81 118 GLN A C 1
ATOM 921 O O . GLN A 1 118 ? 11.304 0.441 11.130 1.00 91.81 118 GLN A O 1
ATOM 926 N N . ILE A 1 119 ? 11.027 2.062 9.607 1.00 93.56 119 ILE A N 1
ATOM 927 C CA . ILE A 1 119 ? 9.966 1.379 8.854 1.00 93.56 119 ILE A CA 1
ATOM 928 C C . ILE A 1 119 ? 10.411 -0.016 8.405 1.00 93.56 119 ILE A C 1
ATOM 930 O O . ILE A 1 119 ? 9.632 -0.962 8.532 1.00 93.56 119 ILE A O 1
ATOM 934 N N . ASP A 1 120 ? 11.655 -0.165 7.944 1.00 91.56 120 ASP A N 1
ATOM 935 C CA . ASP A 1 120 ? 12.148 -1.451 7.449 1.00 91.56 120 ASP A CA 1
ATOM 936 C C . ASP A 1 120 ? 12.350 -2.481 8.573 1.00 91.56 120 ASP A C 1
ATOM 938 O O . ASP A 1 120 ? 12.164 -3.678 8.349 1.00 91.56 120 ASP A O 1
ATOM 942 N N . GLU A 1 121 ? 12.599 -2.045 9.814 1.00 92.69 121 GLU A N 1
ATOM 943 C CA . GLU A 1 121 ? 12.599 -2.942 10.981 1.00 92.69 121 GLU A CA 1
ATOM 944 C C . GLU A 1 121 ? 11.208 -3.541 11.248 1.00 92.69 121 GLU A C 1
ATOM 946 O O . GLU A 1 121 ? 11.086 -4.646 11.779 1.00 92.69 121 GLU A O 1
ATOM 951 N N . PHE A 1 122 ? 10.149 -2.813 10.882 1.00 93.00 122 PHE A N 1
ATOM 952 C CA . PHE A 1 122 ? 8.755 -3.238 11.022 1.00 93.00 122 PHE A CA 1
ATOM 953 C C . PHE A 1 122 ? 8.160 -3.778 9.725 1.00 93.00 122 PHE A C 1
ATOM 955 O O . PHE A 1 122 ? 6.969 -4.085 9.695 1.00 93.00 122 PHE A O 1
ATOM 962 N N . ALA A 1 123 ? 8.966 -3.948 8.676 1.00 93.38 123 ALA A N 1
ATOM 963 C CA . ALA A 1 123 ? 8.510 -4.370 7.360 1.00 93.38 123 ALA A CA 1
ATOM 964 C C . ALA A 1 123 ? 7.670 -5.655 7.425 1.00 93.38 123 ALA A C 1
ATOM 966 O O . ALA A 1 123 ? 6.531 -5.666 6.969 1.00 93.38 123 ALA A O 1
ATOM 967 N N . SER A 1 124 ? 8.174 -6.703 8.084 1.00 92.25 124 SER A N 1
ATOM 968 C CA . SER A 1 124 ? 7.468 -7.988 8.227 1.00 92.25 124 SER A CA 1
ATOM 969 C C . SER A 1 124 ? 6.157 -7.893 9.015 1.00 92.25 124 SER A C 1
ATOM 971 O O . SER A 1 124 ? 5.288 -8.744 8.856 1.00 92.25 124 SER A O 1
ATOM 973 N N . PHE A 1 125 ? 6.014 -6.877 9.869 1.00 91.75 125 PHE A N 1
ATOM 974 C CA . PHE A 1 125 ? 4.807 -6.639 10.659 1.00 91.75 125 PHE A CA 1
ATOM 975 C C . PHE A 1 125 ? 3.774 -5.800 9.892 1.00 91.75 125 PHE A C 1
ATOM 977 O O . PHE A 1 125 ? 2.589 -6.110 9.913 1.00 91.75 125 PHE A O 1
ATOM 984 N N . LEU A 1 126 ? 4.218 -4.756 9.188 1.00 93.81 126 LEU A N 1
ATOM 985 C CA . LEU A 1 126 ? 3.350 -3.862 8.416 1.00 93.81 126 LEU A CA 1
ATOM 986 C C . LEU A 1 126 ? 2.847 -4.513 7.125 1.00 93.81 126 LEU A C 1
ATOM 988 O O . LEU A 1 126 ? 1.703 -4.313 6.711 1.00 93.81 126 LEU A O 1
ATOM 992 N N . TYR A 1 127 ? 3.718 -5.276 6.469 1.00 95.12 127 TYR A N 1
ATOM 993 C CA . TYR A 1 127 ? 3.495 -5.750 5.115 1.00 95.12 127 TYR A CA 1
ATOM 994 C C . TYR A 1 127 ? 2.254 -6.634 4.935 1.00 95.12 127 TYR A C 1
ATOM 996 O O . TYR A 1 127 ? 1.514 -6.360 3.993 1.00 95.12 127 TYR A O 1
ATOM 1004 N N . PRO A 1 128 ? 1.942 -7.622 5.800 1.00 93.12 128 PRO A N 1
ATOM 1005 C CA . PRO A 1 128 ? 0.757 -8.464 5.619 1.00 93.12 128 PRO A CA 1
ATOM 1006 C C . PRO A 1 128 ? -0.547 -7.662 5.523 1.00 93.12 128 PRO A C 1
ATOM 1008 O O . PRO A 1 128 ? -1.383 -7.933 4.660 1.00 93.12 128 PRO A O 1
ATOM 1011 N N . THR A 1 129 ? -0.701 -6.630 6.356 1.00 89.94 129 THR A N 1
ATOM 1012 C CA . THR A 1 129 ? -1.891 -5.771 6.361 1.00 89.94 129 THR A CA 1
ATOM 1013 C C . THR A 1 129 ? -1.968 -4.898 5.120 1.00 89.94 129 THR A C 1
ATOM 1015 O O . THR A 1 129 ? -3.015 -4.815 4.481 1.00 89.94 129 THR A O 1
ATOM 1018 N N . LEU A 1 130 ? -0.851 -4.264 4.753 1.00 94.00 130 LEU A N 1
ATOM 1019 C CA . LEU A 1 130 ? -0.773 -3.403 3.571 1.00 94.00 130 LEU A CA 1
ATOM 1020 C C . LEU A 1 130 ? -0.957 -4.214 2.280 1.00 94.00 130 LEU A C 1
ATOM 1022 O O . LEU A 1 130 ? -1.627 -3.765 1.353 1.00 94.00 130 LEU A O 1
ATOM 1026 N N . ARG A 1 131 ? -0.432 -5.443 2.243 1.00 94.12 131 ARG A N 1
ATOM 1027 C CA . ARG A 1 131 ? -0.675 -6.415 1.178 1.00 94.12 131 ARG A CA 1
ATOM 1028 C C . ARG A 1 131 ? -2.165 -6.738 1.084 1.00 94.12 131 ARG A C 1
ATOM 1030 O O . ARG A 1 131 ? -2.742 -6.596 0.011 1.00 94.12 131 ARG A O 1
ATOM 1037 N N . ALA A 1 132 ? -2.801 -7.138 2.185 1.00 91.25 132 ALA A N 1
ATOM 1038 C CA . ALA A 1 132 ? -4.229 -7.461 2.200 1.00 91.25 132 ALA A CA 1
ATOM 1039 C C . ALA A 1 132 ? -5.105 -6.278 1.754 1.00 91.25 132 ALA A C 1
ATOM 1041 O O . ALA A 1 132 ? -6.105 -6.483 1.069 1.00 91.25 132 ALA A O 1
ATOM 1042 N N . ALA A 1 133 ? -4.713 -5.051 2.103 1.00 91.00 133 ALA A N 1
ATOM 1043 C CA . ALA A 1 133 ? -5.348 -3.830 1.625 1.00 91.00 133 ALA A CA 1
ATOM 1044 C C . ALA A 1 133 ? -5.198 -3.651 0.107 1.00 91.00 133 ALA A C 1
ATOM 1046 O O . ALA A 1 133 ? -6.181 -3.392 -0.583 1.00 91.00 133 ALA A O 1
ATOM 1047 N N . ALA A 1 134 ? -3.984 -3.826 -0.421 1.00 93.94 134 ALA A N 1
ATOM 1048 C CA . ALA A 1 134 ? -3.694 -3.674 -1.844 1.00 93.94 134 ALA A CA 1
ATOM 1049 C C . ALA A 1 134 ? -4.517 -4.638 -2.717 1.00 93.94 134 ALA A C 1
ATOM 1051 O O . ALA A 1 134 ? -5.089 -4.218 -3.720 1.00 93.94 134 ALA A O 1
ATOM 1052 N N . TYR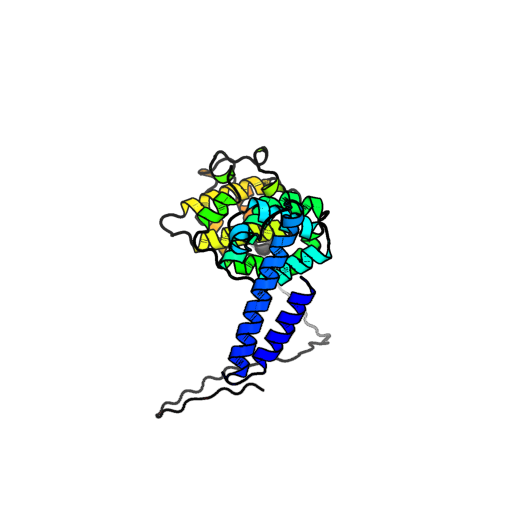 A 1 135 ? -4.652 -5.904 -2.307 1.00 93.25 135 TYR A N 1
ATOM 1053 C CA . TYR A 1 135 ? -5.444 -6.906 -3.038 1.00 93.25 135 TYR A CA 1
ATOM 1054 C C . TYR A 1 135 ? -6.961 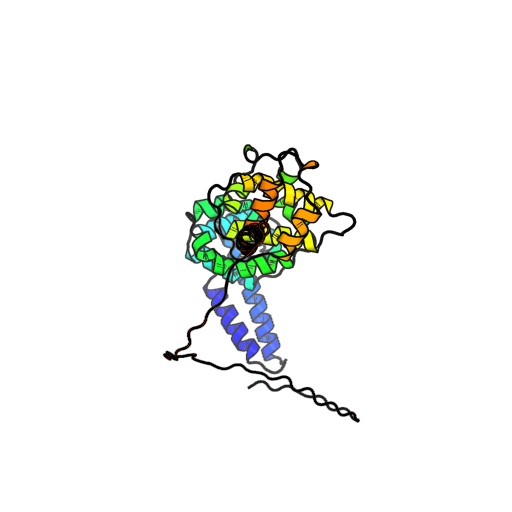-6.654 -3.019 1.00 93.25 135 TYR A C 1
ATOM 1056 O O . TYR A 1 135 ? -7.689 -7.301 -3.768 1.00 93.25 135 TYR A O 1
ATOM 1064 N N . GLN A 1 136 ? -7.446 -5.724 -2.197 1.00 90.50 136 GLN A N 1
ATOM 1065 C CA . GLN A 1 136 ? -8.858 -5.331 -2.155 1.00 90.50 136 GLN A CA 1
ATOM 1066 C C . GLN A 1 136 ? -9.162 -4.084 -2.998 1.00 90.50 136 GLN A C 1
ATOM 1068 O O . GLN A 1 136 ? -10.316 -3.662 -3.086 1.00 90.50 136 GLN A O 1
ATOM 1073 N N . ILE A 1 137 ? -8.154 -3.481 -3.637 1.00 90.62 137 ILE A N 1
ATOM 1074 C CA . ILE A 1 137 ? -8.346 -2.306 -4.489 1.00 90.62 137 ILE A CA 1
ATOM 1075 C C . ILE A 1 137 ? -8.940 -2.737 -5.831 1.00 90.62 137 ILE A C 1
ATOM 1077 O O . ILE A 1 137 ? -8.273 -3.375 -6.640 1.00 90.62 137 ILE A O 1
ATOM 1081 N N . VAL A 1 138 ? -10.180 -2.320 -6.091 1.00 89.25 138 VAL A N 1
ATOM 1082 C CA . VAL A 1 138 ? -10.866 -2.560 -7.371 1.00 89.25 138 VAL A CA 1
ATOM 1083 C C . VAL A 1 138 ? -10.325 -1.633 -8.469 1.00 89.25 138 VAL A C 1
ATOM 1085 O O . VAL A 1 138 ? -9.932 -2.095 -9.537 1.00 89.25 138 VAL A O 1
ATOM 1088 N N . ASP A 1 139 ? -10.207 -0.332 -8.187 1.00 90.38 139 ASP A N 1
ATOM 1089 C CA . ASP A 1 139 ? -9.755 0.682 -9.156 1.00 90.38 139 ASP A CA 1
ATOM 1090 C C . ASP A 1 139 ? -8.234 0.893 -9.100 1.00 90.38 139 ASP A C 1
ATOM 1092 O O . ASP A 1 139 ? -7.735 2.007 -8.916 1.00 90.38 139 ASP A O 1
ATOM 1096 N N . ILE A 1 140 ? -7.465 -0.195 -9.226 1.00 92.94 140 ILE A N 1
ATOM 1097 C CA . ILE A 1 140 ? -6.006 -0.173 -9.018 1.00 92.94 140 ILE A CA 1
ATOM 1098 C C . ILE A 1 140 ? -5.285 0.832 -9.921 1.00 92.94 140 ILE A C 1
ATOM 1100 O O . ILE A 1 140 ? -4.318 1.458 -9.497 1.00 92.94 140 ILE A O 1
ATOM 1104 N N . SER A 1 141 ? -5.767 1.038 -11.149 1.00 91.69 141 SER A N 1
ATOM 1105 C CA . SER A 1 141 ? -5.156 1.997 -12.071 1.00 91.69 141 SER A CA 1
ATOM 1106 C C . SER A 1 141 ? -5.284 3.435 -11.574 1.00 91.69 141 SER A C 1
ATOM 1108 O O . SER A 1 141 ? -4.325 4.196 -11.685 1.00 91.69 141 SER A O 1
ATOM 1110 N N . GLU A 1 142 ? -6.449 3.824 -11.053 1.00 92.50 142 GLU A N 1
ATOM 1111 C CA . GLU A 1 142 ? -6.659 5.168 -10.509 1.00 92.50 142 GLU A CA 1
ATOM 1112 C C . GLU A 1 142 ? -5.798 5.354 -9.261 1.00 92.50 142 GLU A C 1
ATOM 1114 O O . GLU A 1 142 ? -5.024 6.305 -9.189 1.00 92.50 142 GLU A O 1
ATOM 1119 N N . PHE A 1 143 ? -5.839 4.376 -8.350 1.00 93.81 143 PHE A N 1
ATOM 1120 C CA . PHE A 1 143 ? -5.029 4.367 -7.136 1.00 93.81 143 PHE A CA 1
ATOM 1121 C C . PHE A 1 143 ? -3.531 4.539 -7.433 1.00 93.81 143 PHE A C 1
ATOM 1123 O O . PHE A 1 143 ? -2.889 5.444 -6.905 1.00 93.81 143 PHE A O 1
ATOM 1130 N N . MET A 1 144 ? -2.978 3.709 -8.322 1.00 94.62 144 MET A N 1
ATOM 1131 C CA . MET A 1 144 ? -1.566 3.766 -8.709 1.00 94.62 144 MET A CA 1
ATOM 1132 C C . MET A 1 144 ? -1.200 5.099 -9.354 1.00 94.62 144 MET A C 1
ATOM 1134 O O . MET A 1 144 ? -0.122 5.626 -9.109 1.00 94.62 144 MET A O 1
ATOM 1138 N N . THR A 1 145 ? -2.104 5.674 -10.145 1.00 93.56 145 THR A N 1
ATOM 1139 C CA . THR A 1 145 ? -1.872 6.975 -10.775 1.00 93.56 145 THR A CA 1
ATOM 1140 C C . THR A 1 145 ? -1.872 8.119 -9.754 1.00 93.56 145 THR A C 1
ATOM 1142 O O . THR A 1 145 ? -1.142 9.090 -9.931 1.00 93.56 145 THR A O 1
ATOM 1145 N N . SER A 1 146 ? -2.671 8.020 -8.688 1.00 92.75 146 SER A N 1
ATOM 1146 C CA . SER A 1 146 ? -2.646 8.978 -7.577 1.00 92.75 146 SER A CA 1
ATOM 1147 C C . SER A 1 146 ? -1.369 8.865 -6.742 1.00 92.75 146 SER A C 1
ATOM 1149 O O . SER A 1 146 ? -0.849 9.879 -6.285 1.00 92.75 146 SER A O 1
ATOM 1151 N N . CYS A 1 147 ? -0.848 7.648 -6.558 1.00 93.50 147 CYS A N 1
ATOM 1152 C CA . CYS A 1 147 ? 0.419 7.412 -5.863 1.00 93.50 147 CYS A CA 1
ATOM 1153 C C . CYS A 1 147 ? 1.640 7.847 -6.686 1.00 93.50 147 CYS A C 1
ATOM 1155 O O . CYS A 1 147 ? 2.613 8.330 -6.113 1.00 93.50 147 CYS A O 1
ATOM 1157 N N . PHE A 1 148 ? 1.587 7.652 -8.007 1.00 93.06 148 PHE A N 1
ATOM 1158 C CA . PHE A 1 148 ? 2.718 7.785 -8.930 1.00 93.06 148 PHE A CA 1
ATOM 1159 C C . PHE A 1 148 ? 2.316 8.606 -10.167 1.00 93.06 148 PHE A C 1
ATOM 1161 O O . PHE A 1 148 ? 2.173 8.057 -11.268 1.00 93.06 148 PHE A O 1
ATOM 1168 N N . PRO A 1 149 ? 2.065 9.918 -10.010 1.00 90.94 149 PRO A N 1
ATOM 1169 C CA . PRO A 1 149 ? 1.617 10.767 -11.111 1.00 90.94 149 PRO A CA 1
ATOM 1170 C C . PRO A 1 149 ? 2.621 10.827 -12.272 1.00 90.94 149 PRO A C 1
ATOM 1172 O O . PRO A 1 149 ? 2.204 10.964 -13.421 1.00 90.94 149 PRO A O 1
ATOM 1175 N N . GLU A 1 150 ? 3.918 10.643 -12.004 1.00 89.00 150 GLU A N 1
ATOM 1176 C CA . GLU A 1 150 ? 5.006 10.680 -12.992 1.00 89.00 150 GLU A CA 1
ATOM 1177 C C . GLU A 1 150 ? 4.873 9.596 -14.072 1.00 89.00 150 GLU A C 1
ATOM 1179 O O . GLU A 1 150 ? 5.424 9.717 -15.165 1.00 89.00 150 GLU A O 1
ATOM 1184 N N . VAL A 1 151 ? 4.093 8.543 -13.808 1.00 90.12 151 VAL A N 1
ATOM 1185 C CA . VAL A 1 151 ? 3.816 7.471 -14.772 1.00 90.12 151 VAL A CA 1
ATOM 1186 C C . VAL A 1 151 ? 3.044 7.988 -15.998 1.00 90.12 151 VAL A C 1
ATOM 1188 O O . VAL A 1 151 ? 3.035 7.338 -17.048 1.00 90.12 151 VAL A O 1
ATOM 1191 N N . ARG A 1 152 ? 2.387 9.151 -15.907 1.00 86.75 152 ARG A N 1
ATOM 1192 C CA . ARG A 1 152 ? 1.611 9.733 -17.013 1.00 86.75 152 ARG A CA 1
ATOM 1193 C C . ARG A 1 152 ? 2.473 10.291 -18.146 1.00 86.75 152 ARG A C 1
ATOM 1195 O O . ARG A 1 152 ? 1.991 10.303 -19.275 1.00 86.75 152 ARG A O 1
ATOM 1202 N N . ASP A 1 153 ? 3.717 10.677 -17.863 1.00 83.69 153 ASP A N 1
ATOM 1203 C CA . ASP A 1 153 ? 4.518 11.519 -18.756 1.00 83.69 153 ASP A CA 1
ATOM 1204 C C . ASP A 1 153 ? 5.791 10.800 -19.256 1.00 83.69 153 ASP A C 1
ATOM 1206 O O . ASP A 1 153 ? 6.883 11.001 -18.715 1.00 83.69 153 ASP A O 1
ATOM 1210 N N . PRO A 1 154 ? 5.697 9.944 -20.294 1.00 80.88 154 PRO A N 1
ATOM 1211 C CA . PRO A 1 154 ? 6.873 9.386 -20.958 1.00 80.88 154 PRO A CA 1
ATOM 1212 C C . PRO A 1 154 ? 7.637 10.465 -21.766 1.00 80.88 154 PRO A C 1
ATOM 1214 O O . PRO A 1 154 ? 7.038 11.454 -22.193 1.00 80.88 154 PRO A O 1
ATOM 1217 N N . PRO A 1 155 ? 8.942 10.281 -22.058 1.00 82.06 155 PRO A N 1
ATOM 1218 C CA . PRO A 1 155 ? 9.759 9.107 -21.755 1.00 82.06 155 PRO A CA 1
ATOM 1219 C C . PRO A 1 155 ? 10.195 9.050 -20.287 1.00 82.06 155 PRO A C 1
ATOM 1221 O O . PRO A 1 155 ? 10.586 10.059 -19.694 1.00 82.06 155 PRO A O 1
ATOM 1224 N N . TYR A 1 156 ? 10.166 7.842 -19.723 1.00 85.50 156 TYR A N 1
ATOM 1225 C CA . TYR A 1 156 ? 10.594 7.596 -18.349 1.00 85.50 156 TYR A CA 1
ATOM 1226 C C . TYR A 1 156 ? 12.115 7.639 -18.234 1.00 85.50 156 TYR A C 1
ATOM 1228 O O . TYR A 1 156 ? 12.839 7.150 -19.100 1.00 85.50 156 TYR A O 1
ATOM 1236 N N . SER A 1 157 ? 12.593 8.220 -17.142 1.00 81.38 157 SER A N 1
ATOM 1237 C CA . SER A 1 157 ? 14.009 8.325 -16.808 1.00 81.38 157 SER A CA 1
ATOM 1238 C C . SER A 1 157 ? 14.141 8.267 -15.294 1.00 81.38 157 SER A C 1
ATOM 1240 O O . SER A 1 157 ? 13.346 8.882 -14.577 1.00 81.38 157 SER A O 1
ATOM 1242 N N . SER A 1 158 ? 15.142 7.536 -14.816 1.00 77.56 158 SER A N 1
ATOM 1243 C CA . SER A 1 158 ? 15.440 7.412 -13.393 1.00 77.56 158 SER A CA 1
ATOM 1244 C C . SER A 1 158 ? 15.773 8.764 -12.743 1.00 77.56 158 SER A C 1
ATOM 1246 O O . SER A 1 158 ? 15.327 9.029 -11.624 1.00 77.56 158 SER A O 1
ATOM 1248 N N . ASP A 1 159 ? 16.420 9.677 -13.471 1.00 78.81 159 ASP A N 1
ATOM 1249 C CA . ASP A 1 159 ? 16.725 11.039 -13.011 1.00 78.81 159 ASP A CA 1
ATOM 1250 C C . ASP A 1 159 ? 15.462 11.854 -12.692 1.00 78.81 159 ASP A C 1
ATOM 1252 O O . ASP A 1 159 ? 15.440 12.640 -11.743 1.00 78.81 159 ASP A O 1
ATOM 1256 N N . LYS A 1 160 ? 14.376 11.625 -13.443 1.00 79.50 160 LYS A N 1
ATOM 1257 C CA . LYS A 1 160 ? 13.079 12.308 -13.277 1.00 79.50 160 LYS A CA 1
ATOM 1258 C C . LYS A 1 160 ? 12.165 11.658 -12.235 1.00 79.50 160 LYS A C 1
ATOM 1260 O O . LYS A 1 160 ? 11.038 12.105 -12.045 1.00 79.50 160 LYS A O 1
ATOM 1265 N N . THR A 1 161 ? 12.626 10.603 -11.572 1.00 83.56 161 THR A N 1
ATOM 1266 C CA . THR A 1 161 ? 11.846 9.873 -10.567 1.00 83.56 161 THR A CA 1
ATOM 1267 C C . THR A 1 161 ? 11.543 10.755 -9.359 1.00 83.56 161 THR A C 1
ATOM 1269 O O . THR A 1 161 ? 12.442 11.393 -8.815 1.00 83.56 161 THR A O 1
ATOM 1272 N N . GLY A 1 162 ? 10.300 10.761 -8.882 1.00 85.00 162 GLY A N 1
ATOM 1273 C CA . GLY A 1 162 ? 9.950 11.429 -7.632 1.00 85.00 162 GLY A CA 1
ATOM 1274 C C . GLY A 1 162 ? 10.677 10.839 -6.422 1.00 85.00 162 GLY A C 1
ATOM 1275 O O . GLY A 1 162 ? 10.996 9.650 -6.365 1.00 85.00 162 GLY A O 1
ATOM 1276 N N . GLU A 1 163 ? 10.917 11.668 -5.408 1.00 90.12 163 GLU A N 1
ATOM 1277 C CA . GLU A 1 163 ? 11.573 11.251 -4.163 1.00 90.12 163 GLU A CA 1
ATOM 1278 C C . GLU A 1 163 ? 10.861 10.057 -3.503 1.00 90.12 163 GLU A C 1
ATOM 1280 O O . GLU A 1 163 ? 11.511 9.096 -3.097 1.00 90.12 163 GLU A O 1
ATOM 1285 N N . VAL A 1 164 ? 9.524 10.063 -3.492 1.00 92.00 164 VAL A N 1
ATOM 1286 C CA . VAL A 1 164 ? 8.684 8.974 -2.964 1.00 92.00 164 VAL A CA 1
ATOM 1287 C C . VAL A 1 164 ? 9.057 7.621 -3.567 1.00 92.00 164 VAL A C 1
ATOM 1289 O O . VAL A 1 164 ? 9.299 6.662 -2.834 1.00 92.00 164 VAL A O 1
ATOM 1292 N N . VAL A 1 165 ? 9.152 7.548 -4.895 1.00 92.44 165 VAL A N 1
ATOM 1293 C CA . VAL A 1 165 ? 9.467 6.307 -5.607 1.00 92.44 165 VAL A CA 1
ATOM 1294 C C . VAL A 1 165 ? 10.900 5.861 -5.319 1.00 92.44 165 VAL A C 1
ATOM 1296 O O . VAL A 1 165 ? 11.124 4.671 -5.098 1.00 92.44 165 VAL A O 1
ATOM 1299 N N . ARG A 1 166 ? 11.860 6.795 -5.229 1.00 90.88 166 ARG A N 1
ATOM 1300 C CA . ARG A 1 166 ? 13.243 6.462 -4.849 1.00 90.88 166 ARG A CA 1
ATOM 1301 C C . ARG A 1 166 ? 13.306 5.824 -3.460 1.00 90.88 166 ARG A C 1
ATOM 1303 O O . ARG A 1 166 ? 13.958 4.796 -3.303 1.00 90.88 166 ARG A O 1
ATOM 1310 N N . TYR A 1 167 ? 12.611 6.384 -2.468 1.00 92.56 167 TYR A N 1
ATOM 1311 C CA . TYR A 1 167 ? 12.566 5.802 -1.122 1.00 92.56 167 TYR A CA 1
ATOM 1312 C C . TYR A 1 167 ? 11.861 4.446 -1.094 1.00 92.56 167 TYR A C 1
ATOM 1314 O O . TYR A 1 167 ? 12.341 3.531 -0.431 1.00 92.56 167 TYR A O 1
ATOM 1322 N N . LEU A 1 168 ? 10.753 4.288 -1.827 1.00 94.25 168 LEU A N 1
ATOM 1323 C CA . LEU A 1 168 ? 10.047 3.009 -1.902 1.00 94.25 168 LEU A CA 1
ATOM 1324 C C . LEU A 1 168 ? 10.941 1.912 -2.486 1.00 94.25 168 LEU A C 1
ATOM 1326 O O . LEU A 1 168 ? 11.047 0.843 -1.901 1.00 94.25 168 LEU A O 1
ATOM 1330 N N . ILE A 1 169 ? 11.607 2.182 -3.607 1.00 91.62 169 ILE A N 1
ATOM 1331 C CA . ILE A 1 169 ? 12.435 1.195 -4.308 1.00 91.62 169 ILE A CA 1
ATOM 1332 C C . ILE A 1 169 ? 13.681 0.795 -3.497 1.00 91.62 169 ILE A C 1
ATOM 1334 O O . ILE A 1 169 ? 14.124 -0.348 -3.592 1.00 91.62 169 ILE A O 1
ATOM 1338 N N . ASN A 1 170 ? 14.220 1.699 -2.672 1.00 90.00 170 ASN A N 1
ATOM 1339 C CA . ASN A 1 170 ? 15.356 1.410 -1.786 1.00 90.00 170 ASN A CA 1
ATOM 1340 C C . ASN A 1 170 ? 14.953 0.804 -0.428 1.00 90.00 170 ASN A C 1
ATOM 1342 O O . ASN A 1 170 ? 15.820 0.348 0.313 1.00 90.00 170 ASN A O 1
ATOM 1346 N N . SER A 1 171 ? 13.660 0.781 -0.096 1.00 91.75 171 SER A N 1
ATOM 1347 C CA . SER A 1 171 ? 13.133 0.166 1.125 1.00 91.75 171 SER A CA 1
ATOM 1348 C C . SER A 1 171 ? 12.681 -1.264 0.858 1.00 91.75 171 SER A C 1
ATOM 1350 O O . SER A 1 171 ? 11.993 -1.548 -0.125 1.00 91.75 171 SER A O 1
ATOM 1352 N N . LYS A 1 172 ? 12.976 -2.171 1.793 1.00 91.88 172 LYS A N 1
ATOM 1353 C CA . LYS A 1 172 ? 12.489 -3.555 1.724 1.00 91.88 172 LYS A CA 1
ATOM 1354 C C . LYS A 1 172 ? 10.957 -3.618 1.720 1.00 91.88 172 LYS A C 1
ATOM 1356 O O . LYS A 1 172 ? 10.362 -4.366 0.936 1.00 91.88 172 LYS A O 1
ATOM 1361 N N . LEU A 1 173 ? 10.305 -2.835 2.584 1.00 94.88 173 LEU A N 1
ATOM 1362 C CA . LEU A 1 173 ? 8.846 -2.732 2.610 1.00 94.88 173 LEU A CA 1
ATOM 1363 C C . LEU A 1 173 ? 8.311 -2.068 1.336 1.00 94.88 173 LEU A C 1
ATOM 1365 O O . LEU A 1 173 ? 7.378 -2.587 0.723 1.00 94.88 173 LEU A O 1
ATOM 1369 N N . GLY A 1 174 ? 8.906 -0.942 0.937 1.00 94.81 174 GLY A N 1
ATOM 1370 C CA . GLY A 1 174 ? 8.460 -0.162 -0.214 1.00 94.81 174 GLY A CA 1
ATOM 1371 C C . GLY A 1 174 ? 8.517 -0.944 -1.526 1.00 94.81 174 GLY A C 1
ATOM 1372 O O . GLY A 1 174 ? 7.529 -0.982 -2.260 1.00 94.81 174 GLY A O 1
ATOM 1373 N N . LEU A 1 175 ? 9.616 -1.656 -1.779 1.00 93.94 175 LEU A N 1
ATOM 1374 C CA . LEU A 1 175 ? 9.792 -2.467 -2.981 1.00 93.94 175 LEU A CA 1
ATOM 1375 C C . LEU A 1 175 ? 8.773 -3.614 -3.035 1.00 93.94 175 LEU A C 1
ATOM 1377 O O . LEU A 1 175 ? 8.148 -3.858 -4.066 1.00 93.94 175 LEU A O 1
ATOM 1381 N N . SER A 1 176 ? 8.530 -4.264 -1.893 1.00 95.56 176 SER A N 1
ATOM 1382 C CA . SER A 1 176 ? 7.522 -5.327 -1.772 1.00 95.56 176 SER A CA 1
ATOM 1383 C C . SER A 1 176 ? 6.100 -4.817 -2.028 1.00 95.56 176 SER A C 1
ATOM 1385 O O . SER A 1 176 ? 5.268 -5.544 -2.573 1.00 95.56 176 SER A O 1
ATOM 1387 N N . LEU A 1 177 ? 5.803 -3.568 -1.652 1.00 96.44 177 LEU A N 1
ATOM 1388 C CA . LEU A 1 177 ? 4.520 -2.927 -1.946 1.00 96.44 177 LEU A CA 1
ATOM 1389 C C . LEU A 1 177 ? 4.388 -2.554 -3.422 1.00 96.44 177 LEU A C 1
ATOM 1391 O O . LEU A 1 177 ? 3.321 -2.777 -3.987 1.00 96.44 177 LEU A O 1
ATOM 1395 N N . ILE A 1 178 ? 5.452 -2.059 -4.061 1.00 96.06 178 ILE A N 1
ATOM 1396 C CA . ILE A 1 178 ? 5.459 -1.800 -5.510 1.00 96.06 178 ILE A CA 1
ATOM 1397 C C . ILE A 1 178 ? 5.134 -3.086 -6.274 1.00 96.06 178 ILE A C 1
ATOM 1399 O O . ILE A 1 178 ? 4.236 -3.086 -7.115 1.00 96.06 178 ILE A O 1
ATOM 1403 N N . PHE A 1 179 ? 5.804 -4.196 -5.955 1.00 96.62 179 PHE A N 1
ATOM 1404 C CA . PHE A 1 179 ? 5.527 -5.478 -6.607 1.00 96.62 179 PHE A CA 1
ATOM 1405 C C . PHE A 1 179 ? 4.118 -5.993 -6.321 1.00 96.62 179 PHE A C 1
ATOM 1407 O O . PHE A 1 179 ? 3.452 -6.461 -7.238 1.00 96.62 179 PHE A O 1
ATOM 1414 N N . CYS A 1 180 ? 3.624 -5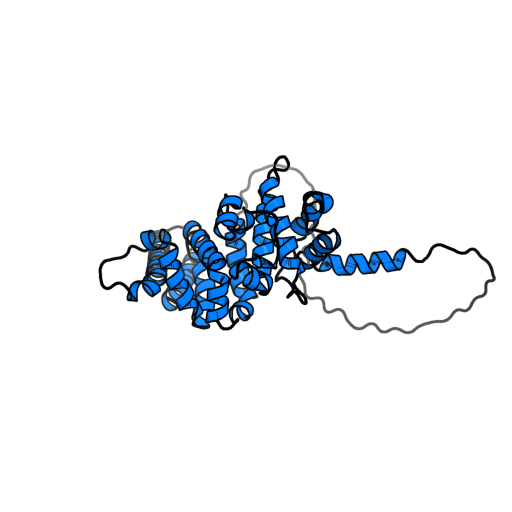.838 -5.091 1.00 97.12 180 CYS A N 1
ATOM 1415 C CA . CYS A 1 180 ? 2.250 -6.191 -4.744 1.00 97.12 180 CYS A CA 1
ATOM 1416 C C . CYS A 1 180 ? 1.233 -5.420 -5.592 1.00 97.12 180 CYS A C 1
ATOM 1418 O O . CYS A 1 180 ? 0.353 -6.016 -6.210 1.00 97.12 180 CYS A O 1
ATOM 1420 N N . LEU A 1 181 ? 1.385 -4.099 -5.685 1.00 97.06 181 LEU A N 1
ATOM 1421 C CA . LEU A 1 181 ? 0.489 -3.256 -6.469 1.00 97.06 181 LEU A CA 1
ATOM 1422 C C . LEU A 1 181 ? 0.582 -3.555 -7.974 1.00 97.06 181 LEU A C 1
ATOM 1424 O O . LEU A 1 181 ? -0.439 -3.552 -8.661 1.00 97.06 181 LEU A O 1
ATOM 1428 N N . LEU A 1 182 ? 1.780 -3.858 -8.486 1.00 96.88 182 LEU A N 1
ATOM 1429 C CA . LEU A 1 182 ? 1.976 -4.301 -9.868 1.00 96.88 182 LEU A CA 1
ATOM 1430 C C . LEU A 1 182 ? 1.329 -5.663 -10.143 1.00 96.88 182 LEU A C 1
ATOM 1432 O O . LEU A 1 182 ? 0.714 -5.825 -11.194 1.00 96.88 182 LEU A O 1
ATOM 1436 N N . ASP A 1 183 ? 1.420 -6.620 -9.217 1.00 96.50 183 ASP A N 1
ATOM 1437 C CA . ASP A 1 183 ? 0.775 -7.931 -9.353 1.00 96.50 183 ASP A CA 1
ATOM 1438 C C . ASP A 1 183 ? -0.753 -7.793 -9.365 1.00 96.50 183 ASP A C 1
ATOM 1440 O O . ASP A 1 183 ? -1.421 -8.368 -10.225 1.00 96.50 183 ASP A O 1
ATOM 1444 N N . VAL A 1 184 ? -1.315 -6.960 -8.481 1.00 95.75 184 VAL A N 1
ATOM 1445 C CA . VAL A 1 184 ? -2.748 -6.616 -8.493 1.00 95.75 184 VAL A CA 1
ATOM 1446 C C . VAL A 1 184 ? -3.131 -5.951 -9.817 1.00 95.75 184 VAL A C 1
ATOM 1448 O O . VAL A 1 184 ? -4.122 -6.336 -10.440 1.00 95.75 184 VAL A O 1
ATOM 1451 N N . CYS A 1 185 ? -2.324 -5.000 -10.296 1.00 95.12 185 CYS A N 1
ATOM 1452 C CA . CYS A 1 185 ? -2.542 -4.339 -11.579 1.00 95.12 185 CYS A CA 1
ATOM 1453 C C . CYS A 1 185 ? -2.529 -5.331 -12.750 1.00 95.12 185 CYS A C 1
ATOM 1455 O O . CYS A 1 185 ? -3.397 -5.255 -13.620 1.00 95.12 185 CYS A O 1
ATOM 1457 N N . ALA A 1 186 ? -1.607 -6.295 -12.752 1.00 93.81 186 ALA A N 1
ATOM 1458 C CA . ALA A 1 186 ? -1.539 -7.346 -13.760 1.00 93.81 186 ALA A CA 1
ATOM 1459 C C . ALA A 1 186 ? -2.784 -8.243 -13.737 1.00 93.81 186 ALA A C 1
ATOM 1461 O O . ALA A 1 186 ? -3.370 -8.501 -14.783 1.00 93.81 186 ALA A O 1
ATOM 1462 N N . ARG A 1 187 ? -3.227 -8.677 -12.548 1.00 92.69 187 ARG A N 1
ATOM 1463 C CA . ARG A 1 187 ? -4.405 -9.550 -12.378 1.00 92.69 187 ARG A CA 1
ATOM 1464 C C . ARG A 1 187 ? -5.713 -8.889 -12.800 1.00 92.69 187 ARG A C 1
ATOM 1466 O O . ARG A 1 187 ? -6.594 -9.567 -13.318 1.00 92.69 187 ARG A O 1
ATOM 1473 N N . LEU A 1 188 ? -5.852 -7.589 -12.543 1.00 91.56 188 LEU A N 1
ATOM 1474 C CA . LEU A 1 188 ? -7.049 -6.821 -12.896 1.00 91.56 188 LEU A CA 1
ATOM 1475 C C . LEU A 1 188 ? -7.009 -6.279 -14.331 1.00 91.56 188 LEU A C 1
ATOM 1477 O O . LEU A 1 188 ? -8.034 -5.830 -14.848 1.00 91.56 188 LEU A O 1
ATOM 1481 N N . SER A 1 189 ? -5.849 -6.315 -14.988 1.00 88.12 189 SER A N 1
ATOM 1482 C CA . SER A 1 189 ? -5.731 -5.899 -16.382 1.00 88.12 189 SER A CA 1
ATOM 1483 C C . SER A 1 189 ? -6.428 -6.896 -17.298 1.00 88.12 189 SER A C 1
ATOM 1485 O O . SER A 1 189 ? -6.212 -8.105 -17.228 1.00 88.12 189 SER A O 1
ATOM 1487 N N . LYS A 1 190 ? -7.266 -6.377 -18.198 1.00 83.06 190 LYS A N 1
ATOM 1488 C CA . LYS A 1 190 ? -7.904 -7.201 -19.225 1.00 83.06 190 LYS A CA 1
ATOM 1489 C C . LYS A 1 190 ? -6.834 -7.662 -20.221 1.00 83.06 190 LYS A C 1
ATOM 1491 O O . LYS A 1 190 ? -6.064 -6.808 -20.665 1.00 83.06 190 LYS A O 1
ATOM 1496 N N . PRO A 1 191 ? -6.819 -8.942 -20.637 1.00 78.31 191 PRO A N 1
ATOM 1497 C CA . PRO A 1 191 ? -5.866 -9.435 -21.635 1.00 78.31 191 PRO A CA 1
ATOM 1498 C C . PRO A 1 191 ? -5.855 -8.603 -22.925 1.00 78.31 191 PRO A C 1
ATOM 1500 O O . PRO A 1 191 ? -4.796 -8.349 -23.491 1.00 78.31 191 PRO A O 1
ATOM 1503 N N . ASP A 1 192 ? -7.023 -8.100 -23.332 1.00 79.81 192 ASP A N 1
ATOM 1504 C CA . ASP A 1 192 ? -7.191 -7.315 -24.562 1.00 79.81 192 ASP A CA 1
ATOM 1505 C C . ASP A 1 192 ? -6.772 -5.841 -24.414 1.00 79.81 192 ASP A C 1
ATOM 1507 O O . ASP A 1 192 ? -6.654 -5.119 -25.402 1.00 79.81 192 ASP A O 1
ATOM 1511 N N . ASN A 1 193 ? -6.564 -5.359 -23.183 1.00 83.19 193 ASN A N 1
ATOM 1512 C CA . ASN A 1 193 ? -6.104 -3.997 -22.915 1.00 83.19 193 ASN A CA 1
ATOM 1513 C C . ASN A 1 193 ? -5.221 -3.937 -21.651 1.00 83.19 193 ASN A C 1
ATOM 1515 O O . ASN A 1 193 ? -5.643 -3.406 -20.617 1.00 83.19 193 ASN A O 1
ATOM 1519 N N . PRO A 1 194 ? -3.971 -4.428 -21.729 1.00 87.31 194 PRO A N 1
ATOM 1520 C CA . PRO A 1 194 ? -3.019 -4.416 -20.620 1.00 87.31 194 PRO A CA 1
ATOM 1521 C C . PRO A 1 194 ? -2.303 -3.062 -20.464 1.00 87.31 194 PRO A C 1
ATOM 1523 O O . PRO A 1 194 ? -1.290 -2.974 -19.773 1.00 87.31 194 PRO A O 1
ATOM 1526 N N . SER A 1 195 ? -2.787 -1.996 -21.114 1.00 89.00 195 SER A N 1
ATOM 1527 C CA . SER A 1 195 ? -2.058 -0.727 -21.266 1.00 89.00 195 SER A CA 1
ATOM 1528 C C . SER A 1 195 ? -1.639 -0.083 -19.942 1.00 89.00 195 SER A C 1
ATOM 1530 O O . SER A 1 195 ? -0.548 0.475 -19.860 1.00 89.00 195 SER A O 1
ATOM 1532 N N . ASN A 1 196 ? -2.464 -0.177 -18.896 1.00 89.56 196 ASN A N 1
ATOM 1533 C CA . ASN A 1 196 ? -2.122 0.347 -17.573 1.00 89.56 196 ASN A CA 1
ATOM 1534 C C . ASN A 1 196 ? -1.013 -0.482 -16.915 1.00 89.56 196 ASN A C 1
ATOM 1536 O O . ASN A 1 196 ? -0.022 0.093 -16.472 1.00 89.56 196 ASN A O 1
ATOM 1540 N N . PHE A 1 197 ? -1.129 -1.816 -16.919 1.00 94.06 197 PHE A N 1
ATOM 1541 C CA . PHE A 1 197 ? -0.081 -2.699 -16.402 1.00 94.06 197 PHE A CA 1
ATOM 1542 C C . PHE A 1 197 ? 1.253 -2.477 -17.120 1.00 94.06 197 PHE A C 1
ATOM 1544 O O . PHE A 1 197 ? 2.269 -2.285 -16.458 1.00 94.06 197 PHE A O 1
ATOM 1551 N N . VAL A 1 198 ? 1.244 -2.424 -18.457 1.00 93.31 198 VAL A N 1
ATOM 1552 C CA . VAL A 1 198 ? 2.448 -2.147 -19.258 1.00 93.31 198 VAL A CA 1
ATOM 1553 C C . VAL A 1 198 ? 3.065 -0.814 -18.850 1.00 93.31 198 VAL A C 1
ATOM 1555 O O . VAL A 1 198 ? 4.263 -0.745 -18.603 1.00 93.31 198 VAL A O 1
ATOM 1558 N N . ARG A 1 199 ? 2.252 0.238 -18.706 1.00 92.81 199 ARG A N 1
ATOM 1559 C CA . ARG A 1 199 ? 2.728 1.575 -18.336 1.00 92.81 199 ARG A CA 1
ATOM 1560 C C . ARG A 1 199 ? 3.430 1.591 -16.978 1.00 92.81 199 ARG A C 1
ATOM 1562 O O . ARG A 1 199 ? 4.562 2.061 -16.886 1.00 92.81 199 ARG A O 1
ATOM 1569 N N . PHE A 1 200 ? 2.790 1.043 -15.942 1.00 94.75 200 PHE A N 1
ATOM 1570 C CA . PHE A 1 200 ? 3.392 0.960 -14.609 1.00 94.75 200 PHE A CA 1
ATOM 1571 C C . PHE A 1 200 ? 4.620 0.046 -14.606 1.00 94.75 200 PHE A C 1
ATOM 1573 O O . PHE A 1 200 ? 5.649 0.401 -14.038 1.00 94.75 200 PHE A O 1
ATOM 1580 N N . GLY A 1 201 ? 4.543 -1.109 -15.267 1.00 94.75 201 GLY A N 1
ATOM 1581 C CA . GLY A 1 201 ? 5.645 -2.060 -15.329 1.00 94.75 201 GLY A CA 1
ATOM 1582 C C . GLY A 1 201 ? 6.878 -1.493 -16.034 1.00 94.75 201 GLY A C 1
ATOM 1583 O O . GLY A 1 201 ? 7.984 -1.672 -15.530 1.00 94.75 201 GLY A O 1
ATOM 1584 N N . VAL A 1 202 ? 6.711 -0.757 -17.141 1.00 94.06 202 VAL A N 1
ATOM 1585 C CA . VAL A 1 202 ? 7.818 -0.070 -17.828 1.00 94.06 202 VAL A CA 1
ATOM 1586 C C . VAL A 1 202 ? 8.421 0.983 -16.905 1.00 94.06 202 VAL A C 1
ATOM 1588 O O . VAL A 1 202 ? 9.635 0.982 -16.714 1.00 94.06 202 VAL A O 1
ATOM 1591 N N . TYR A 1 203 ? 7.590 1.840 -16.301 1.00 93.81 203 TYR A N 1
ATOM 1592 C CA . TYR A 1 203 ? 8.056 2.883 -15.387 1.00 93.81 203 TYR A CA 1
ATOM 1593 C C . TYR A 1 203 ? 8.912 2.301 -14.257 1.00 93.81 203 TYR A C 1
ATOM 1595 O O . TYR A 1 203 ? 10.077 2.667 -14.121 1.00 93.81 203 TYR A O 1
ATOM 1603 N N . PHE A 1 204 ? 8.387 1.338 -13.493 1.00 94.00 204 PHE A N 1
ATOM 1604 C CA . PHE A 1 204 ? 9.127 0.764 -12.368 1.00 94.00 204 PHE A CA 1
ATOM 1605 C C . PHE A 1 204 ? 10.346 -0.052 -12.803 1.00 94.00 204 PHE A C 1
ATOM 1607 O O . PHE A 1 204 ? 11.343 -0.039 -12.088 1.00 94.00 204 PHE A O 1
ATOM 1614 N N . SER A 1 205 ? 10.315 -0.698 -13.974 1.00 92.94 205 SER A N 1
ATOM 1615 C CA . SER A 1 205 ? 11.497 -1.383 -14.516 1.00 92.94 205 SER A CA 1
ATOM 1616 C C . SER A 1 205 ? 12.625 -0.397 -14.825 1.00 92.94 205 SER A C 1
ATOM 1618 O O . SER A 1 205 ? 13.776 -0.670 -14.495 1.00 92.94 205 SER A O 1
ATOM 1620 N N . VAL A 1 206 ? 12.300 0.752 -15.431 1.00 91.38 206 VAL A N 1
ATOM 1621 C CA . VAL A 1 206 ? 13.275 1.813 -15.723 1.00 91.38 206 VAL A CA 1
ATOM 1622 C C . VAL A 1 206 ? 13.798 2.427 -14.432 1.00 91.38 206 VAL A C 1
ATOM 1624 O O . VAL A 1 206 ? 14.999 2.550 -14.268 1.00 91.38 206 VAL A O 1
ATOM 1627 N N . VAL A 1 207 ? 12.938 2.776 -13.478 1.00 90.38 207 VAL A N 1
ATOM 1628 C CA . VAL A 1 207 ? 13.411 3.402 -12.235 1.00 90.38 207 VAL A CA 1
ATOM 1629 C C . VAL A 1 207 ? 14.263 2.439 -11.399 1.00 90.38 207 VAL A C 1
ATOM 1631 O O . VAL A 1 207 ? 15.266 2.839 -10.811 1.00 90.38 207 VAL A O 1
ATOM 1634 N N . ALA A 1 208 ? 13.901 1.157 -11.360 1.00 89.00 208 ALA A N 1
ATOM 1635 C CA . ALA A 1 208 ? 14.659 0.145 -10.635 1.00 89.00 208 ALA A CA 1
ATOM 1636 C C . ALA A 1 208 ? 15.977 -0.253 -11.325 1.00 89.00 208 ALA A C 1
ATOM 1638 O O . ALA A 1 208 ? 16.750 -1.009 -10.731 1.00 89.00 208 ALA A O 1
ATOM 1639 N N . SER A 1 209 ? 16.269 0.226 -12.546 1.00 86.44 209 SER A N 1
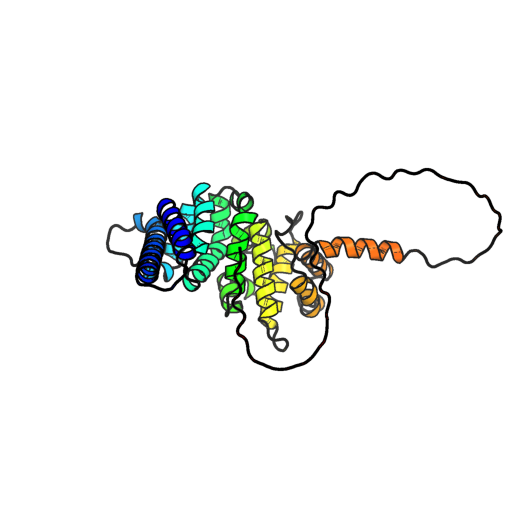ATOM 1640 C CA . SER A 1 209 ? 17.530 -0.099 -13.229 1.00 86.44 209 SER A CA 1
ATOM 1641 C C . SER A 1 209 ? 18.755 0.394 -12.469 1.00 86.44 209 SER A C 1
ATOM 1643 O O . SER A 1 209 ? 19.805 -0.240 -12.555 1.00 86.44 209 SER A O 1
ATOM 1645 N N . ASP A 1 210 ? 18.599 1.468 -11.698 1.00 78.75 210 ASP A N 1
ATOM 1646 C CA . ASP A 1 210 ? 19.696 2.179 -11.036 1.00 78.75 210 ASP A CA 1
ATOM 1647 C C . ASP A 1 210 ? 19.980 1.673 -9.622 1.00 78.75 210 ASP A C 1
ATOM 1649 O O . ASP A 1 210 ? 20.933 2.104 -8.974 1.00 78.75 210 ASP A O 1
ATOM 1653 N N . LEU A 1 211 ? 19.180 0.725 -9.131 1.00 76.12 211 LEU A N 1
ATOM 1654 C CA . LEU A 1 211 ? 19.474 0.031 -7.885 1.00 76.12 211 LEU A CA 1
ATOM 1655 C C . LEU A 1 211 ? 20.838 -0.643 -8.019 1.00 76.12 211 LEU A C 1
ATOM 1657 O O . LEU A 1 211 ? 20.975 -1.545 -8.828 1.00 76.12 211 LEU A O 1
ATOM 1661 N N . SER A 1 212 ? 21.861 -0.249 -7.266 1.00 59.47 212 SER A N 1
ATOM 1662 C CA . SER A 1 212 ? 23.146 -0.969 -7.285 1.00 59.47 212 SER A CA 1
ATOM 1663 C C . SER A 1 212 ? 23.038 -2.282 -6.500 1.00 59.47 212 SER A C 1
ATOM 1665 O O . SER A 1 212 ? 23.457 -3.334 -6.977 1.00 59.47 212 SER A O 1
ATOM 1667 N N . GLU A 1 213 ? 22.374 -2.235 -5.343 1.00 61.19 213 GLU A N 1
ATOM 1668 C CA . GLU A 1 213 ? 22.179 -3.348 -4.409 1.00 61.19 213 GLU A CA 1
ATOM 1669 C C . GLU A 1 213 ? 20.733 -3.316 -3.899 1.00 61.19 213 GLU A C 1
ATOM 1671 O O . GLU A 1 213 ? 20.414 -2.677 -2.899 1.00 61.19 213 GLU A O 1
ATOM 1676 N N . ALA A 1 214 ? 19.812 -3.936 -4.633 1.00 61.28 214 ALA A N 1
ATOM 1677 C CA . ALA A 1 214 ? 18.419 -3.971 -4.204 1.00 61.28 214 ALA A CA 1
ATOM 1678 C C . ALA A 1 214 ? 18.261 -4.889 -2.981 1.00 61.28 214 ALA A C 1
ATOM 1680 O O . ALA A 1 214 ? 18.684 -6.048 -3.005 1.00 61.28 214 ALA A O 1
ATOM 1681 N N . GLN A 1 215 ? 17.611 -4.381 -1.931 1.00 69.19 215 GLN A N 1
ATOM 1682 C CA . GLN A 1 215 ? 17.143 -5.199 -0.812 1.00 69.19 215 GLN A CA 1
ATOM 1683 C C . GLN A 1 215 ? 16.191 -6.287 -1.345 1.00 69.19 215 GLN A C 1
ATOM 1685 O O . GLN A 1 215 ? 15.325 -5.979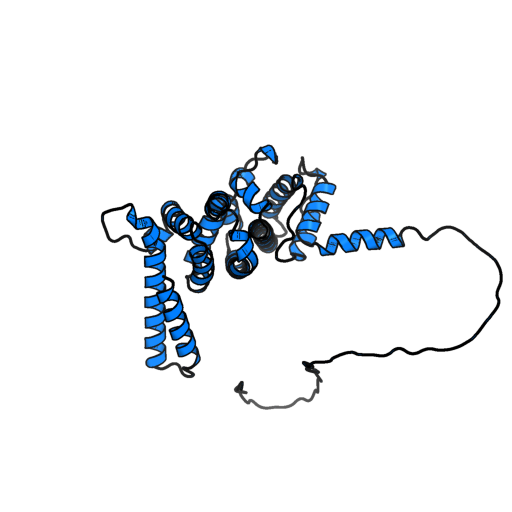 -2.169 1.00 69.19 215 GLN A O 1
ATOM 1690 N N . PRO A 1 216 ? 16.304 -7.548 -0.893 1.00 76.12 216 PRO A N 1
ATOM 1691 C CA . PRO A 1 216 ? 15.369 -8.586 -1.305 1.00 76.12 216 PRO A CA 1
ATOM 1692 C C . PRO A 1 216 ? 13.963 -8.240 -0.809 1.00 76.12 216 PRO A C 1
ATOM 1694 O O . PRO A 1 216 ? 13.788 -7.830 0.344 1.00 76.12 216 PRO A O 1
ATOM 1697 N N . SER A 1 217 ? 12.958 -8.431 -1.663 1.00 84.81 217 SER A N 1
ATOM 1698 C CA . SER A 1 217 ? 11.554 -8.262 -1.291 1.00 84.81 217 SER A CA 1
ATOM 1699 C C . SER A 1 217 ? 11.156 -9.203 -0.142 1.00 84.81 217 SER A C 1
ATOM 1701 O O . SER A 1 217 ? 11.800 -10.215 0.140 1.00 84.81 217 SER A O 1
ATOM 1703 N N . LEU A 1 218 ? 10.080 -8.856 0.563 1.00 90.81 218 LEU A N 1
ATOM 1704 C CA . LEU A 1 218 ? 9.504 -9.662 1.646 1.00 90.81 218 LEU A CA 1
ATOM 1705 C C . LEU A 1 218 ? 8.828 -10.934 1.127 1.00 90.81 218 LEU A C 1
ATOM 1707 O O . LEU A 1 218 ? 8.692 -11.896 1.878 1.00 90.81 218 LEU A O 1
ATOM 1711 N N . GLU A 1 219 ? 8.413 -10.936 -0.138 1.00 92.12 219 GLU A N 1
ATOM 1712 C CA . GLU A 1 219 ? 7.834 -12.087 -0.819 1.00 92.12 219 GLU A CA 1
ATOM 1713 C C . GLU A 1 219 ? 8.205 -12.105 -2.300 1.00 92.12 219 GLU A C 1
ATOM 1715 O O . GLU A 1 219 ? 8.557 -11.075 -2.881 1.00 92.12 219 GLU A O 1
ATOM 1720 N N . ALA A 1 220 ? 8.102 -13.285 -2.906 1.00 91.69 220 ALA A N 1
ATOM 1721 C CA . ALA A 1 220 ? 8.227 -13.457 -4.344 1.00 91.69 220 ALA A CA 1
ATOM 1722 C C . ALA A 1 220 ? 6.857 -13.334 -5.026 1.00 91.69 220 ALA A C 1
ATOM 1724 O O . ALA A 1 220 ? 5.848 -13.809 -4.497 1.00 91.69 220 ALA A O 1
ATOM 1725 N N . PHE A 1 221 ? 6.835 -12.777 -6.239 1.00 94.69 221 PHE A N 1
ATOM 1726 C CA . PHE A 1 221 ? 5.625 -12.662 -7.062 1.00 94.69 221 PHE A CA 1
ATOM 1727 C C . PHE A 1 221 ? 5.791 -13.424 -8.384 1.00 94.69 221 PHE A C 1
ATOM 1729 O O . PHE A 1 221 ? 5.979 -12.813 -9.439 1.00 94.69 221 PHE A O 1
ATOM 1736 N N . PRO A 1 222 ? 5.698 -14.766 -8.369 1.00 93.00 222 PRO A N 1
ATOM 1737 C CA . PRO A 1 222 ? 5.944 -15.583 -9.558 1.00 93.00 222 PRO A CA 1
ATOM 1738 C C . PRO A 1 222 ? 4.960 -15.292 -10.702 1.00 93.00 222 PRO A C 1
ATOM 1740 O O . PRO A 1 222 ? 5.341 -15.333 -11.870 1.00 93.00 222 PRO A O 1
ATOM 1743 N N . HIS A 1 223 ? 3.704 -14.947 -10.386 1.00 94.00 223 HIS A N 1
ATOM 1744 C CA . HIS A 1 223 ? 2.722 -14.518 -11.390 1.00 94.00 223 HIS A CA 1
ATOM 1745 C C . HIS A 1 223 ? 3.200 -13.254 -12.122 1.00 94.00 223 HIS A C 1
ATOM 1747 O O . HIS A 1 223 ? 3.353 -13.284 -13.344 1.00 94.00 223 HIS A O 1
ATOM 1753 N N . LEU A 1 224 ? 3.521 -12.187 -11.382 1.00 94.88 224 LEU A N 1
ATOM 1754 C CA . LEU A 1 224 ? 4.067 -10.951 -11.941 1.00 94.88 224 LEU A CA 1
ATOM 1755 C C . LEU A 1 224 ? 5.348 -11.200 -12.753 1.00 94.88 224 LEU A C 1
ATOM 1757 O O . LEU A 1 224 ? 5.459 -10.723 -13.879 1.00 94.88 224 LEU A O 1
ATOM 1761 N N . ALA A 1 225 ? 6.289 -11.984 -12.223 1.00 93.06 225 ALA A N 1
ATOM 1762 C CA . ALA A 1 225 ? 7.540 -12.285 -12.914 1.00 93.06 225 ALA A CA 1
ATOM 1763 C C . ALA A 1 225 ? 7.322 -13.050 -14.233 1.00 93.06 225 ALA A C 1
ATOM 1765 O O . ALA A 1 225 ? 8.056 -12.840 -15.196 1.00 93.06 225 ALA A O 1
ATOM 1766 N N . SER A 1 226 ? 6.296 -13.906 -14.303 1.00 92.38 226 SER A N 1
ATOM 1767 C CA . SER A 1 226 ? 5.950 -14.645 -15.524 1.00 92.38 226 SER A CA 1
ATOM 1768 C C . SER A 1 226 ? 5.258 -13.784 -16.585 1.00 92.38 226 SER A C 1
ATOM 1770 O O . SER A 1 226 ? 5.478 -13.987 -17.777 1.00 92.38 226 SER A O 1
ATOM 1772 N N . ILE A 1 227 ? 4.436 -12.815 -16.169 1.00 92.69 227 ILE A N 1
ATOM 1773 C CA . ILE A 1 227 ? 3.584 -12.036 -17.076 1.00 92.69 227 ILE A CA 1
ATOM 1774 C C . ILE A 1 227 ? 4.284 -10.779 -17.610 1.00 92.69 227 ILE A C 1
ATOM 1776 O O . ILE A 1 227 ? 4.007 -10.326 -18.721 1.00 92.69 227 ILE A O 1
ATOM 1780 N N . LEU A 1 228 ? 5.215 -10.216 -16.836 1.00 92.44 228 LEU A N 1
ATOM 1781 C CA . LEU A 1 228 ? 5.931 -8.992 -17.181 1.00 92.44 228 LEU A CA 1
ATOM 1782 C C . LEU A 1 228 ? 6.672 -9.079 -18.531 1.00 92.44 228 LEU A C 1
ATOM 1784 O O . LEU A 1 228 ? 6.409 -8.223 -19.378 1.00 92.44 228 LEU A O 1
ATOM 1788 N N . PRO A 1 229 ? 7.510 -10.099 -18.811 1.00 91.44 229 PRO A N 1
ATOM 1789 C CA . PRO A 1 229 ? 8.205 -10.202 -20.098 1.00 91.44 229 PRO A CA 1
ATOM 1790 C C . PRO A 1 229 ? 7.278 -10.533 -21.282 1.00 91.44 229 PRO A C 1
ATOM 1792 O O . PRO A 1 229 ? 7.677 -10.364 -22.430 1.00 91.44 229 PRO A O 1
ATOM 1795 N N . VAL A 1 230 ? 6.046 -10.996 -21.033 1.00 90.31 230 VAL A N 1
ATOM 1796 C CA . VAL A 1 230 ? 5.061 -11.281 -22.093 1.00 90.31 230 VAL A CA 1
ATOM 1797 C C . VAL A 1 230 ? 4.474 -9.985 -22.650 1.00 90.31 230 VAL A C 1
ATOM 1799 O O . VAL A 1 230 ? 4.334 -9.836 -23.865 1.00 90.31 230 VAL A O 1
ATOM 1802 N N . TYR A 1 231 ? 4.141 -9.041 -21.767 1.00 89.31 231 TYR A N 1
ATOM 1803 C CA . TYR A 1 231 ? 3.492 -7.786 -22.151 1.00 89.31 231 TYR A CA 1
ATOM 1804 C C . TYR A 1 231 ? 4.464 -6.629 -22.370 1.00 89.31 231 TYR A C 1
ATOM 1806 O O . TYR A 1 231 ? 4.162 -5.726 -23.149 1.00 89.31 231 TYR A O 1
ATOM 1814 N N . ILE A 1 232 ? 5.617 -6.633 -21.702 1.00 90.31 232 ILE A N 1
ATOM 1815 C CA . ILE A 1 232 ? 6.580 -5.537 -21.771 1.00 90.31 232 ILE A CA 1
ATOM 1816 C C . ILE A 1 232 ? 7.722 -5.922 -22.704 1.00 90.31 232 ILE A C 1
ATOM 1818 O O . ILE A 1 232 ? 8.643 -6.643 -22.325 1.00 90.31 232 ILE A O 1
ATOM 1822 N N . LYS A 1 233 ? 7.655 -5.400 -23.931 1.00 88.56 233 LYS A N 1
ATOM 1823 C CA . LYS A 1 233 ? 8.674 -5.591 -24.966 1.00 88.56 233 LYS A CA 1
ATOM 1824 C C . LYS A 1 233 ? 9.674 -4.429 -24.945 1.00 88.56 233 LYS A C 1
ATOM 1826 O O . LYS A 1 233 ? 9.262 -3.303 -25.243 1.00 88.56 233 LYS A O 1
ATOM 1831 N N . PRO A 1 234 ? 10.955 -4.653 -24.592 1.00 88.19 234 PRO A N 1
ATOM 1832 C CA . PRO A 1 234 ? 11.956 -3.587 -24.498 1.00 88.19 234 PRO A CA 1
ATOM 1833 C C . PRO A 1 234 ? 12.081 -2.744 -25.770 1.00 88.19 234 PRO A C 1
ATOM 1835 O O . PRO A 1 234 ? 12.253 -1.532 -25.694 1.00 88.19 234 PRO A O 1
ATOM 1838 N N . GLU A 1 235 ? 11.912 -3.363 -26.940 1.00 86.00 235 GLU A N 1
ATOM 1839 C CA . GLU A 1 235 ? 12.064 -2.723 -28.252 1.00 86.00 235 GLU A CA 1
ATOM 1840 C C . GLU A 1 235 ? 11.027 -1.618 -28.497 1.00 86.00 235 GLU A C 1
ATOM 1842 O O . GLU A 1 235 ? 11.252 -0.716 -29.301 1.00 86.00 235 GLU A O 1
ATOM 1847 N N . VAL A 1 236 ? 9.886 -1.687 -27.805 1.00 86.19 236 VAL A N 1
ATOM 1848 C CA . VAL A 1 236 ? 8.758 -0.756 -27.952 1.00 86.19 236 VAL A CA 1
ATOM 1849 C C . VAL A 1 236 ? 8.811 0.361 -26.901 1.00 86.19 236 VAL A C 1
ATOM 1851 O O . VAL A 1 236 ? 8.119 1.371 -27.032 1.00 86.19 236 VAL A O 1
ATOM 1854 N N . HIS A 1 237 ? 9.644 0.216 -25.864 1.00 84.00 237 HIS A N 1
ATOM 1855 C CA . HIS A 1 237 ? 9.646 1.098 -24.696 1.00 84.00 237 HIS A CA 1
ATOM 1856 C C . HIS A 1 237 ? 11.046 1.599 -24.289 1.00 84.00 237 HIS A C 1
ATOM 1858 O O . HIS A 1 237 ? 11.480 1.321 -23.172 1.00 84.00 237 HIS A O 1
ATOM 1864 N N . PRO A 1 238 ? 11.766 2.383 -25.116 1.00 80.94 238 PRO A N 1
ATOM 1865 C CA . PRO A 1 238 ? 13.010 3.029 -24.679 1.00 80.94 238 PRO A CA 1
ATOM 1866 C C . PRO A 1 238 ? 12.796 3.873 -23.400 1.00 80.94 238 PRO A C 1
ATOM 1868 O O . PRO A 1 238 ? 11.760 4.535 -23.293 1.00 80.94 238 PRO A O 1
ATOM 1871 N N . PRO A 1 239 ? 13.734 3.889 -22.428 1.00 85.56 239 PRO A N 1
ATOM 1872 C CA . PRO A 1 239 ? 15.097 3.338 -22.457 1.00 85.56 239 PRO A CA 1
ATOM 1873 C C . PRO A 1 239 ? 15.210 1.867 -22.004 1.00 85.56 239 PRO A C 1
ATOM 1875 O O . PRO A 1 239 ? 16.300 1.401 -21.675 1.00 85.56 239 PRO A O 1
ATOM 1878 N N . LEU A 1 240 ? 14.101 1.128 -21.937 1.00 88.88 240 LEU A N 1
ATOM 1879 C CA . LEU A 1 240 ? 14.088 -0.241 -21.437 1.00 88.88 240 LEU A CA 1
ATOM 1880 C C . LEU A 1 240 ? 14.941 -1.171 -22.315 1.00 88.88 240 LEU A C 1
ATOM 1882 O O . LEU A 1 240 ? 14.880 -1.136 -23.541 1.00 88.88 240 LEU A O 1
ATOM 1886 N N . THR A 1 241 ? 15.710 -2.052 -21.678 1.00 90.56 241 THR A N 1
ATOM 1887 C CA . THR A 1 241 ? 16.477 -3.113 -22.347 1.00 90.56 241 THR A CA 1
ATOM 1888 C C . THR A 1 241 ? 16.074 -4.476 -21.794 1.00 90.56 241 THR A C 1
ATOM 1890 O O . THR A 1 241 ? 15.559 -4.577 -20.677 1.00 90.56 241 THR A O 1
ATOM 1893 N N . ALA A 1 242 ? 16.344 -5.552 -22.539 1.00 89.81 242 ALA A N 1
ATOM 1894 C CA . ALA A 1 242 ? 16.100 -6.916 -22.060 1.00 89.81 242 ALA A CA 1
ATOM 1895 C C . ALA A 1 242 ? 16.844 -7.218 -20.743 1.00 89.81 242 ALA A C 1
ATOM 1897 O O . ALA A 1 242 ? 16.317 -7.919 -19.880 1.00 89.81 242 ALA A O 1
ATOM 1898 N N . ALA A 1 243 ? 18.033 -6.633 -20.551 1.00 90.00 243 ALA A N 1
ATOM 1899 C CA . ALA A 1 243 ? 18.794 -6.746 -19.310 1.00 90.00 243 ALA A CA 1
ATOM 1900 C C . ALA A 1 243 ? 18.073 -6.078 -18.128 1.00 90.00 243 ALA A C 1
ATOM 1902 O O . ALA A 1 243 ? 17.992 -6.675 -17.056 1.00 90.00 243 ALA A O 1
ATOM 1903 N N . ILE A 1 244 ? 17.499 -4.884 -18.329 1.00 91.31 244 ILE A N 1
ATOM 1904 C CA . ILE A 1 244 ? 16.711 -4.190 -17.298 1.00 91.31 244 ILE A CA 1
ATOM 1905 C C . ILE A 1 244 ? 15.474 -5.016 -16.930 1.00 91.31 244 ILE A C 1
ATOM 1907 O O . ILE A 1 244 ? 15.232 -5.255 -15.749 1.00 91.31 244 ILE A O 1
ATOM 1911 N N . VAL A 1 245 ? 14.736 -5.526 -17.921 1.00 91.62 245 VAL A N 1
ATOM 1912 C CA . VAL A 1 245 ? 13.557 -6.378 -17.679 1.00 91.62 245 VAL A CA 1
ATOM 1913 C C . VAL A 1 245 ? 13.937 -7.654 -16.933 1.00 91.62 245 VAL A C 1
ATOM 1915 O O . VAL A 1 245 ? 13.304 -7.994 -15.934 1.00 91.62 245 VAL A O 1
ATOM 1918 N N . SER A 1 246 ? 14.992 -8.348 -17.369 1.00 90.19 246 SER A N 1
ATOM 1919 C CA . SER A 1 246 ? 15.464 -9.562 -16.699 1.00 90.19 246 SER A CA 1
ATOM 1920 C C . SER A 1 246 ? 15.904 -9.280 -15.265 1.00 90.19 246 SER A C 1
ATOM 1922 O O . SER A 1 246 ? 15.602 -10.076 -14.374 1.00 90.19 246 SER A O 1
ATOM 1924 N N . ARG A 1 247 ? 16.598 -8.163 -15.030 1.00 89.56 247 ARG A N 1
ATOM 1925 C CA . ARG A 1 247 ? 17.009 -7.739 -13.692 1.00 89.56 247 ARG A CA 1
ATOM 1926 C C . ARG A 1 247 ? 15.795 -7.486 -12.810 1.00 89.56 247 ARG A C 1
ATOM 1928 O O . ARG A 1 247 ? 15.734 -8.020 -11.709 1.00 89.56 247 ARG A O 1
ATOM 1935 N N . PHE A 1 248 ? 14.821 -6.732 -13.309 1.00 91.75 248 PHE A N 1
ATOM 1936 C CA . PHE A 1 248 ? 13.591 -6.437 -12.585 1.00 91.75 248 PHE A CA 1
ATOM 1937 C C . PHE A 1 248 ? 12.815 -7.718 -12.243 1.00 91.75 248 PHE A C 1
ATOM 1939 O O . PHE A 1 248 ? 12.405 -7.896 -11.101 1.00 91.75 248 PHE A O 1
ATOM 1946 N N . CYS A 1 249 ? 12.725 -8.678 -13.171 1.00 92.00 249 CYS A N 1
ATOM 1947 C CA . CYS A 1 249 ? 12.115 -9.987 -12.907 1.00 92.00 249 CYS A CA 1
ATOM 1948 C C . CYS A 1 249 ? 12.822 -10.760 -11.782 1.00 92.00 249 CYS A C 1
ATOM 1950 O O . CYS A 1 249 ? 12.148 -11.387 -10.970 1.00 92.00 249 CYS A O 1
ATOM 1952 N N . ARG A 1 250 ? 14.158 -10.692 -11.682 1.00 89.81 250 ARG A N 1
ATOM 1953 C CA . ARG A 1 250 ? 14.908 -11.317 -10.572 1.00 89.81 250 ARG A CA 1
ATOM 1954 C C . ARG A 1 250 ? 14.653 -10.639 -9.227 1.00 89.81 250 ARG A C 1
ATOM 1956 O O . ARG A 1 250 ? 14.731 -11.306 -8.203 1.00 89.81 250 ARG A O 1
ATOM 1963 N N . LEU A 1 251 ? 14.359 -9.337 -9.216 1.00 90.31 251 LEU A N 1
ATOM 1964 C CA . LEU A 1 251 ? 13.944 -8.644 -7.992 1.00 90.31 251 LEU A CA 1
ATOM 1965 C C . LEU A 1 251 ? 12.545 -9.087 -7.553 1.00 90.31 251 LEU A C 1
ATOM 1967 O O . LEU A 1 251 ? 12.305 -9.255 -6.363 1.00 90.31 251 LEU A O 1
ATOM 1971 N N . ILE A 1 252 ? 11.644 -9.295 -8.516 1.00 91.38 252 ILE A N 1
ATOM 1972 C CA . ILE A 1 252 ? 10.269 -9.751 -8.281 1.00 91.38 252 ILE A CA 1
ATOM 1973 C C . ILE A 1 252 ? 10.235 -11.200 -7.772 1.00 91.38 252 ILE A C 1
ATOM 1975 O O . ILE A 1 252 ? 9.458 -11.531 -6.875 1.00 91.38 252 ILE A O 1
ATOM 1979 N N . ASP A 1 253 ? 11.051 -12.072 -8.365 1.00 89.81 253 ASP A N 1
ATOM 1980 C CA . ASP A 1 253 ? 11.189 -13.475 -7.982 1.00 89.81 253 ASP A CA 1
ATOM 1981 C C . ASP A 1 253 ? 12.676 -13.880 -7.965 1.00 89.81 253 ASP A C 1
ATOM 1983 O O . ASP A 1 253 ? 13.249 -14.235 -9.005 1.00 89.81 253 ASP A O 1
ATOM 1987 N N . PRO A 1 254 ? 13.309 -13.875 -6.776 1.00 84.44 254 PRO A N 1
ATOM 1988 C CA . PRO A 1 254 ? 14.712 -14.252 -6.621 1.00 84.44 254 PRO A CA 1
ATOM 1989 C C . PRO A 1 254 ? 15.035 -15.680 -7.082 1.00 84.44 254 PRO A C 1
ATOM 1991 O O . PRO A 1 254 ? 16.185 -15.965 -7.421 1.00 84.44 254 PRO A O 1
ATOM 1994 N N . SER A 1 255 ? 14.048 -16.585 -7.156 1.00 84.44 255 SER A N 1
ATOM 1995 C CA . SER A 1 255 ? 14.265 -17.956 -7.645 1.00 84.44 255 SER A CA 1
ATOM 1996 C C . SER A 1 255 ? 14.639 -18.011 -9.133 1.00 84.44 255 SER A C 1
ATOM 1998 O O . SER A 1 255 ? 15.207 -18.996 -9.606 1.00 84.44 255 SER A O 1
ATOM 2000 N N . LEU A 1 256 ? 14.391 -16.936 -9.885 1.00 80.19 256 LEU A N 1
ATOM 2001 C CA . LEU A 1 256 ? 14.815 -16.828 -11.278 1.00 80.19 256 LEU A CA 1
ATOM 2002 C C . LEU A 1 256 ? 16.334 -16.672 -11.427 1.00 80.19 256 LEU A C 1
ATOM 2004 O O . LEU A 1 256 ? 16.871 -17.025 -12.476 1.00 80.19 256 LEU A O 1
ATOM 2008 N N . ALA A 1 257 ? 17.039 -16.195 -10.395 1.00 69.94 257 ALA A N 1
ATOM 2009 C CA . ALA A 1 257 ? 18.498 -16.091 -10.419 1.00 69.94 257 ALA A CA 1
ATOM 2010 C C . ALA A 1 257 ? 19.173 -17.475 -10.389 1.00 69.94 257 ALA A C 1
ATOM 2012 O O . ALA A 1 257 ? 20.120 -17.720 -11.134 1.00 69.94 257 ALA A O 1
ATOM 2013 N N . SER A 1 258 ? 18.641 -18.417 -9.603 1.00 60.97 258 SER A N 1
ATOM 2014 C CA . SER A 1 258 ? 19.190 -19.778 -9.513 1.00 60.97 258 SER A CA 1
ATOM 2015 C C . SER A 1 258 ? 18.888 -20.634 -10.749 1.00 60.97 258 SER A C 1
ATOM 2017 O O . SER A 1 258 ? 19.638 -21.559 -11.058 1.00 60.97 258 SER A O 1
ATOM 2019 N N . ARG A 1 259 ? 17.824 -20.315 -11.502 1.00 57.16 259 ARG A N 1
ATOM 2020 C CA . ARG A 1 259 ? 17.485 -20.991 -12.767 1.00 57.16 259 ARG A CA 1
ATOM 2021 C C . ARG A 1 259 ? 18.373 -20.592 -13.946 1.00 57.16 259 ARG A C 1
ATOM 2023 O O . ARG A 1 259 ? 18.565 -21.414 -14.838 1.00 57.16 259 ARG A O 1
ATOM 2030 N N . SER A 1 260 ? 18.918 -19.373 -13.977 1.00 50.84 260 SER A N 1
ATOM 2031 C CA . SER A 1 260 ? 19.868 -19.001 -15.037 1.00 50.84 260 SER A CA 1
ATOM 2032 C C . SER A 1 260 ? 21.213 -19.713 -14.877 1.00 50.84 260 SER A C 1
ATOM 2034 O O . SER A 1 260 ? 21.780 -20.166 -15.863 1.00 50.84 260 SER A O 1
ATOM 2036 N N . GLU A 1 261 ? 21.681 -19.917 -13.641 1.00 45.47 261 GLU A N 1
ATOM 2037 C CA . GLU A 1 261 ? 22.961 -20.597 -13.385 1.00 45.47 261 GLU A CA 1
ATOM 2038 C C . GLU A 1 261 ? 22.921 -22.111 -13.656 1.00 45.47 261 GLU A C 1
ATOM 2040 O O . GLU A 1 261 ? 23.955 -22.722 -13.937 1.00 45.47 261 GLU A O 1
ATOM 2045 N N . SER A 1 262 ? 21.744 -22.744 -13.588 1.00 41.28 262 SER A N 1
ATOM 2046 C CA . SER A 1 262 ? 21.590 -24.173 -13.887 1.00 41.28 262 SER A CA 1
ATOM 2047 C C . SER A 1 262 ? 21.499 -24.470 -15.386 1.00 41.28 262 SER A C 1
ATOM 2049 O O . SER A 1 262 ? 21.958 -25.527 -15.821 1.00 41.28 262 SER A O 1
ATOM 2051 N N . HIS A 1 263 ? 20.981 -23.540 -16.196 1.00 40.00 263 HIS A N 1
ATOM 2052 C CA . HIS A 1 263 ? 20.945 -23.697 -17.653 1.00 40.00 263 HIS A CA 1
ATOM 2053 C C . HIS A 1 263 ? 22.324 -23.522 -18.310 1.00 40.00 263 HIS A C 1
ATOM 2055 O O . HIS A 1 263 ? 22.636 -24.256 -19.250 1.00 40.00 263 HIS A O 1
ATOM 2061 N N . ASP A 1 264 ? 23.193 -22.666 -17.766 1.00 38.50 264 ASP A N 1
ATOM 2062 C CA . ASP A 1 264 ? 24.557 -22.482 -18.287 1.00 38.50 264 ASP A CA 1
ATOM 2063 C C . ASP A 1 264 ? 25.494 -23.665 -17.969 1.00 38.50 264 ASP A C 1
ATOM 2065 O O . ASP A 1 264 ? 26.437 -23.946 -18.715 1.00 38.50 264 ASP A O 1
ATOM 2069 N N . LYS A 1 265 ? 25.205 -24.439 -16.913 1.00 38.38 265 LYS A N 1
ATOM 2070 C CA . LYS A 1 265 ? 25.975 -25.650 -16.567 1.00 38.38 265 LYS A CA 1
ATOM 2071 C C . LYS A 1 265 ? 25.627 -26.880 -17.411 1.00 38.38 265 LYS A C 1
ATOM 2073 O O . LYS A 1 265 ? 26.428 -27.807 -17.469 1.00 38.38 265 LYS A O 1
ATOM 2078 N N . HIS A 1 266 ? 24.478 -26.895 -18.088 1.00 34.12 266 HIS A N 1
ATOM 2079 C CA . HIS A 1 266 ? 24.084 -28.002 -18.969 1.00 34.12 266 HIS A CA 1
ATOM 2080 C C . HIS A 1 266 ? 24.294 -27.714 -20.464 1.00 34.12 266 HIS A C 1
ATOM 2082 O O . HIS A 1 266 ? 24.292 -28.649 -21.262 1.00 34.12 266 HIS A O 1
ATOM 2088 N N . ALA A 1 267 ? 24.548 -26.460 -20.853 1.00 33.88 267 ALA A N 1
ATOM 2089 C CA . ALA A 1 267 ? 24.823 -26.086 -22.243 1.00 33.88 267 ALA A CA 1
ATOM 2090 C C . ALA A 1 267 ? 26.281 -26.339 -22.697 1.00 33.88 267 ALA A C 1
ATOM 2092 O O . ALA A 1 267 ? 26.595 -26.164 -23.871 1.00 33.88 267 ALA A O 1
ATOM 2093 N N . SER A 1 268 ? 27.174 -26.782 -21.804 1.00 34.12 268 SER A N 1
ATOM 2094 C CA . SER A 1 268 ? 28.614 -26.957 -22.073 1.00 34.12 268 SER A CA 1
ATOM 2095 C C . SER A 1 268 ? 29.099 -28.416 -22.105 1.00 34.12 268 SER A C 1
ATOM 2097 O O . SER A 1 268 ? 30.293 -28.672 -21.973 1.00 34.12 268 SER A O 1
ATOM 2099 N N . VAL A 1 269 ? 28.213 -29.392 -22.350 1.00 38.78 269 VAL A N 1
ATOM 2100 C CA . VAL A 1 269 ? 28.627 -30.781 -22.638 1.00 38.78 269 VAL A CA 1
ATOM 2101 C C . VAL A 1 269 ? 27.852 -31.347 -23.828 1.00 38.78 269 VAL A C 1
ATOM 2103 O O . VAL A 1 269 ? 26.912 -32.120 -23.682 1.00 38.78 269 VAL A O 1
ATOM 2106 N N . SER A 1 270 ? 28.258 -30.978 -25.041 1.00 31.50 270 SER A N 1
ATOM 2107 C CA . SER A 1 270 ? 28.054 -31.827 -26.223 1.00 31.50 270 SER A CA 1
ATOM 2108 C C . SER A 1 270 ? 29.108 -31.511 -27.285 1.00 31.50 270 SER A C 1
ATOM 2110 O O . SER A 1 270 ? 29.000 -30.551 -28.037 1.00 31.50 270 SER A O 1
ATOM 2112 N N . GLY A 1 271 ? 30.168 -32.326 -27.320 1.00 28.70 271 GLY A N 1
ATOM 2113 C CA . GLY A 1 271 ? 31.173 -32.261 -28.380 1.00 28.70 271 GLY A CA 1
ATOM 2114 C C . GLY A 1 271 ? 32.532 -32.860 -28.021 1.00 28.70 271 GLY A C 1
ATOM 2115 O O . GLY A 1 271 ? 33.478 -32.121 -27.797 1.00 28.70 271 GLY A O 1
ATOM 2116 N N . SER A 1 272 ? 32.654 -34.189 -27.986 1.00 26.86 272 SER A N 1
ATOM 2117 C CA . SER A 1 272 ? 33.643 -34.922 -28.803 1.00 26.86 272 SER A CA 1
ATOM 2118 C C . SER A 1 272 ? 33.569 -36.431 -28.538 1.00 26.86 272 SER A C 1
ATOM 2120 O O . SER A 1 272 ? 33.174 -36.901 -27.473 1.00 26.86 272 SER A O 1
ATOM 2122 N N . SER A 1 273 ? 33.892 -37.185 -29.579 1.00 29.83 273 SER A N 1
ATOM 2123 C CA . SER A 1 273 ? 33.640 -38.605 -29.781 1.00 29.83 273 SER A CA 1
ATOM 2124 C C . SER A 1 273 ? 34.898 -39.469 -29.589 1.00 29.83 273 SER A C 1
ATOM 2126 O O . SER A 1 273 ? 35.804 -39.363 -30.406 1.00 29.83 273 SER A O 1
ATOM 2128 N N . GLY A 1 274 ? 34.868 -40.362 -28.582 1.00 23.97 274 GLY A N 1
ATOM 2129 C CA . GLY A 1 274 ? 35.485 -41.713 -28.468 1.00 23.97 274 GLY A CA 1
ATOM 2130 C C . GLY A 1 274 ? 37.012 -41.923 -28.621 1.00 23.97 274 GLY A C 1
ATOM 2131 O O . GLY A 1 274 ? 37.725 -41.023 -29.046 1.00 23.97 274 GLY A O 1
ATOM 2132 N N . PRO A 1 275 ? 37.535 -43.162 -28.427 1.00 39.56 275 PRO A N 1
ATOM 2133 C CA . PRO A 1 275 ? 37.112 -44.250 -27.520 1.00 39.56 275 PRO A CA 1
ATOM 2134 C C . PRO A 1 275 ? 38.296 -44.890 -26.728 1.00 39.56 275 PRO A C 1
ATOM 2136 O O . PRO A 1 275 ? 39.446 -44.816 -27.154 1.00 39.56 275 PRO A O 1
ATOM 2139 N N . GLY A 1 276 ? 38.043 -45.625 -25.628 1.00 24.45 276 GLY A N 1
ATOM 2140 C CA . GLY A 1 276 ? 39.088 -46.505 -25.066 1.00 24.45 276 GLY A CA 1
ATOM 2141 C C . GLY A 1 276 ? 38.895 -47.111 -23.668 1.00 24.45 276 GLY A C 1
ATOM 2142 O O . GLY A 1 276 ? 39.225 -46.481 -22.677 1.00 24.45 276 GLY A O 1
ATOM 2143 N N . LYS A 1 277 ? 38.522 -48.400 -23.660 1.00 28.41 277 LYS A N 1
ATOM 2144 C CA . LYS A 1 277 ? 38.892 -49.497 -22.733 1.00 28.41 277 LYS A CA 1
ATOM 2145 C C . LYS A 1 277 ? 38.415 -49.529 -21.262 1.00 28.41 277 LYS A C 1
ATOM 2147 O O . LYS A 1 277 ? 38.730 -48.708 -20.415 1.00 28.41 277 LYS A O 1
ATOM 2152 N N . THR A 1 278 ? 37.746 -50.650 -21.007 1.00 28.27 278 THR A N 1
ATOM 2153 C CA . THR A 1 278 ? 37.343 -51.355 -19.783 1.00 28.27 278 THR A CA 1
ATOM 2154 C C . THR A 1 278 ? 38.505 -51.727 -18.845 1.00 28.27 278 THR A C 1
ATOM 2156 O O . THR A 1 278 ? 39.504 -52.245 -19.336 1.00 28.27 278 THR A O 1
ATOM 2159 N N . GLN A 1 279 ? 38.315 -51.640 -17.516 1.00 27.42 279 GLN A N 1
ATOM 2160 C CA . GLN A 1 279 ? 38.345 -52.793 -16.584 1.00 27.42 279 GLN A CA 1
ATOM 2161 C C . GLN A 1 279 ? 38.044 -52.422 -15.110 1.00 27.42 279 GLN A C 1
ATOM 2163 O O . GLN A 1 279 ? 38.278 -51.309 -14.660 1.00 27.42 279 GLN A O 1
ATOM 2168 N N . HIS A 1 280 ? 37.485 -53.419 -14.416 1.00 26.14 280 HIS A N 1
ATOM 2169 C CA . HIS A 1 280 ? 36.945 -53.515 -13.052 1.00 26.14 280 HIS A CA 1
ATOM 2170 C C . HIS A 1 280 ? 37.832 -53.072 -11.871 1.00 26.14 280 HIS A C 1
ATOM 2172 O O . HIS A 1 280 ? 39.021 -53.370 -11.866 1.00 26.14 280 HIS A O 1
ATOM 2178 N N . GLN A 1 281 ? 37.188 -52.630 -10.774 1.00 25.22 281 GLN A N 1
ATOM 2179 C CA . GLN A 1 281 ? 37.374 -53.232 -9.437 1.00 25.22 281 GLN A CA 1
ATOM 2180 C C . GLN A 1 281 ? 36.244 -52.884 -8.443 1.00 25.22 281 GLN A C 1
ATOM 2182 O O . GLN A 1 281 ? 35.694 -51.788 -8.438 1.00 25.22 281 GLN A O 1
ATOM 2187 N N . THR A 1 282 ? 35.903 -53.883 -7.631 1.00 23.88 282 THR A N 1
ATOM 2188 C CA . THR A 1 282 ? 34.880 -53.970 -6.575 1.00 23.88 282 THR A CA 1
ATOM 2189 C C . THR A 1 282 ? 35.512 -53.748 -5.193 1.00 23.88 282 THR A C 1
ATOM 2191 O O . THR A 1 282 ? 36.600 -54.276 -4.986 1.00 23.88 282 THR A O 1
ATOM 2194 N N . ALA A 1 283 ? 34.812 -53.080 -4.258 1.00 22.95 283 ALA A N 1
ATOM 2195 C CA . ALA A 1 283 ? 34.760 -53.310 -2.786 1.00 22.95 283 ALA A CA 1
ATOM 2196 C C . ALA A 1 283 ? 34.324 -52.006 -2.062 1.00 22.95 283 ALA A C 1
ATOM 2198 O O . ALA A 1 283 ? 34.970 -50.983 -2.233 1.00 22.95 283 ALA A O 1
ATOM 2199 N N . VAL A 1 284 ? 33.118 -51.911 -1.479 1.00 24.11 284 VAL A N 1
ATOM 2200 C CA . VAL A 1 284 ? 32.680 -52.314 -0.114 1.00 24.11 284 VAL A CA 1
ATOM 2201 C C . VAL A 1 284 ? 32.838 -51.193 0.943 1.00 24.11 284 VAL A C 1
ATOM 2203 O O . VAL A 1 284 ? 33.944 -50.835 1.322 1.00 24.11 284 VAL A O 1
ATOM 2206 N N . SER A 1 285 ? 31.659 -50.702 1.371 1.00 23.22 285 SER A N 1
ATOM 2207 C CA . SER A 1 285 ? 31.209 -50.140 2.668 1.00 23.22 285 SER A CA 1
ATOM 2208 C C . SER A 1 285 ? 31.988 -49.033 3.399 1.00 23.22 285 SER A C 1
ATOM 2210 O O . SER A 1 285 ? 33.126 -49.228 3.809 1.00 23.22 285 SER A O 1
ATOM 2212 N N . ASN A 1 286 ? 31.270 -47.962 3.770 1.00 24.36 286 ASN A N 1
ATOM 2213 C CA . ASN A 1 286 ? 30.872 -47.768 5.172 1.00 24.36 286 ASN A CA 1
ATOM 2214 C C . ASN A 1 286 ? 29.676 -46.814 5.321 1.00 24.36 286 ASN A C 1
ATOM 2216 O O . ASN A 1 286 ? 29.586 -45.785 4.654 1.00 24.36 286 ASN A O 1
ATOM 2220 N N . ASP A 1 287 ? 28.773 -47.239 6.204 1.00 23.92 287 ASP A N 1
ATOM 2221 C CA . ASP A 1 287 ? 27.635 -46.523 6.766 1.00 23.92 287 ASP A CA 1
ATOM 2222 C C . ASP A 1 287 ? 28.044 -45.210 7.442 1.00 23.92 287 ASP A C 1
ATOM 2224 O O . ASP A 1 287 ? 29.008 -45.189 8.200 1.00 23.92 287 ASP A O 1
ATOM 2228 N N . GLU A 1 288 ? 27.222 -44.171 7.282 1.00 23.83 288 GLU A N 1
ATOM 2229 C CA . GLU A 1 288 ? 26.844 -43.290 8.392 1.00 23.83 288 GLU A CA 1
ATOM 2230 C C . GLU A 1 288 ? 25.398 -42.807 8.182 1.00 23.83 288 GLU A C 1
ATOM 2232 O O . GLU A 1 288 ? 25.085 -41.961 7.344 1.00 23.83 288 GLU A O 1
ATOM 2237 N N . VAL A 1 289 ? 24.498 -43.417 8.955 1.00 23.56 289 VAL A N 1
ATOM 2238 C CA . VAL A 1 289 ? 23.098 -43.041 9.159 1.00 23.56 289 VAL A CA 1
ATOM 2239 C C . VAL A 1 289 ? 22.998 -42.420 10.547 1.00 23.56 289 VAL A C 1
ATOM 2241 O O . VAL A 1 289 ? 23.078 -43.169 11.510 1.00 23.56 289 VAL A O 1
ATOM 2244 N N . VAL A 1 290 ? 22.760 -41.107 10.655 1.00 24.95 290 VAL A N 1
ATOM 2245 C CA . VAL A 1 290 ? 22.064 -40.411 11.767 1.00 24.95 290 VAL A CA 1
ATOM 2246 C C . VAL A 1 290 ? 21.684 -39.013 11.237 1.00 24.95 290 VAL A C 1
ATOM 2248 O O . VAL A 1 290 ? 22.536 -38.328 10.696 1.00 24.95 290 VAL A O 1
ATOM 2251 N N . GLY A 1 291 ? 20.475 -38.461 11.308 1.00 22.98 291 GLY A N 1
ATOM 2252 C CA . GLY A 1 291 ? 19.195 -38.894 11.843 1.00 22.98 291 GLY A CA 1
ATOM 2253 C C . GLY A 1 291 ? 18.131 -37.880 11.391 1.00 22.98 291 GLY A C 1
ATOM 2254 O O . GLY A 1 291 ? 18.318 -36.670 11.498 1.00 22.98 291 GLY A O 1
ATOM 2255 N N . LEU A 1 292 ? 17.026 -38.386 10.845 1.00 22.77 292 LEU A N 1
ATOM 2256 C CA . LEU A 1 292 ? 15.820 -37.620 10.531 1.00 22.77 292 LEU A CA 1
ATOM 2257 C C . LEU A 1 292 ? 14.961 -37.530 11.795 1.00 22.77 292 LEU A C 1
ATOM 2259 O O . LEU A 1 292 ? 14.419 -38.543 12.239 1.00 22.77 292 LEU A O 1
ATOM 2263 N N . THR A 1 293 ? 14.776 -36.333 12.348 1.00 25.41 293 THR A N 1
ATOM 2264 C CA . THR A 1 293 ? 13.677 -36.075 13.283 1.00 25.41 293 THR A CA 1
ATOM 2265 C C . THR A 1 293 ? 12.421 -35.715 12.495 1.00 25.41 293 THR A C 1
ATOM 2267 O O . THR A 1 293 ? 12.264 -34.623 11.954 1.00 25.41 293 THR A O 1
ATOM 2270 N N . LYS A 1 294 ? 11.513 -36.692 12.424 1.00 24.77 294 LYS A N 1
ATOM 2271 C CA . LYS A 1 294 ? 10.085 -36.478 12.190 1.00 24.77 294 LYS A CA 1
ATOM 2272 C C . LYS A 1 294 ? 9.503 -35.678 13.362 1.00 24.77 294 LYS A C 1
ATOM 2274 O O . LYS A 1 294 ? 9.700 -36.068 14.508 1.00 24.77 294 LYS A O 1
ATOM 2279 N N . SER A 1 295 ? 8.690 -34.669 13.067 1.00 24.98 295 SER A N 1
ATOM 2280 C CA . SER A 1 295 ? 7.499 -34.376 13.870 1.00 24.98 295 SER A CA 1
ATOM 2281 C C . SER A 1 295 ? 6.337 -34.041 12.935 1.00 24.98 295 SER A C 1
ATOM 2283 O O . SER A 1 295 ? 6.240 -32.944 12.392 1.00 24.98 295 SER A O 1
ATOM 2285 N N . ASP A 1 296 ? 5.556 -35.086 12.679 1.00 26.11 296 ASP A N 1
ATOM 2286 C CA . ASP A 1 296 ? 4.098 -35.149 12.576 1.00 26.11 296 ASP A CA 1
ATOM 2287 C C . ASP A 1 296 ? 3.330 -33.934 12.043 1.00 26.11 296 ASP A C 1
ATOM 2289 O O . ASP A 1 296 ? 3.060 -32.991 12.769 1.00 26.11 296 ASP A O 1
ATOM 2293 N N . PHE A 1 297 ? 2.853 -34.052 10.801 1.00 25.52 297 PHE A N 1
ATOM 2294 C CA . PHE A 1 297 ? 1.432 -33.898 10.457 1.00 25.52 297 PHE A CA 1
ATOM 2295 C C . PHE A 1 297 ? 1.192 -34.599 9.112 1.00 25.52 297 PHE A C 1
ATOM 2297 O O . PHE A 1 297 ? 1.230 -34.004 8.038 1.00 25.52 297 PHE A O 1
ATOM 2304 N N . GLY A 1 298 ? 1.001 -35.918 9.168 1.00 24.20 298 GLY A N 1
ATOM 2305 C CA . GLY A 1 298 ? 0.476 -36.688 8.048 1.00 24.20 298 GLY A CA 1
ATOM 2306 C C . GLY A 1 298 ? -1.042 -36.760 8.150 1.00 24.20 298 GLY A C 1
ATOM 2307 O O . GLY A 1 298 ? -1.556 -37.371 9.081 1.00 24.20 298 GLY A O 1
ATOM 2308 N N . ILE A 1 299 ? -1.761 -36.195 7.181 1.00 26.16 299 ILE A N 1
ATOM 2309 C CA . ILE A 1 299 ? -3.118 -36.651 6.865 1.00 26.16 299 ILE A CA 1
ATOM 2310 C C . ILE A 1 299 ? -3.049 -37.321 5.497 1.00 26.16 299 ILE A C 1
ATOM 2312 O O . ILE A 1 299 ? -2.887 -36.678 4.462 1.00 26.16 299 ILE A O 1
ATOM 2316 N N . SER A 1 300 ? -3.133 -38.648 5.536 1.00 24.06 300 SER A N 1
ATOM 2317 C CA . SER A 1 300 ? -3.317 -39.516 4.381 1.00 24.06 300 SER A CA 1
ATOM 2318 C C . SER A 1 300 ? -4.779 -39.444 3.939 1.00 24.06 300 SER A C 1
ATOM 2320 O O . SER A 1 300 ? -5.680 -39.803 4.696 1.00 24.06 300 SER A O 1
ATOM 2322 N N . LEU A 1 301 ? -5.024 -38.975 2.716 1.00 25.03 301 LEU A N 1
ATOM 2323 C CA . LEU A 1 301 ? -6.327 -39.068 2.062 1.00 25.03 301 LEU A CA 1
ATOM 2324 C C . LEU A 1 301 ? -6.441 -40.447 1.410 1.00 25.03 301 LEU A C 1
ATOM 2326 O O . LEU A 1 301 ? -5.950 -40.661 0.303 1.00 25.03 301 LEU A O 1
ATOM 2330 N N . THR A 1 302 ? -7.112 -41.382 2.079 1.00 26.20 302 THR A N 1
ATOM 2331 C CA . THR A 1 302 ? -7.607 -42.592 1.414 1.00 26.20 302 THR A CA 1
ATOM 2332 C C . THR A 1 302 ? -9.035 -42.351 0.941 1.00 26.20 302 THR A C 1
ATOM 2334 O O . THR A 1 302 ? -9.940 -42.025 1.705 1.00 26.20 302 THR A O 1
ATOM 2337 N N . LYS A 1 303 ? -9.214 -42.456 -0.374 1.00 25.73 303 LYS A N 1
ATOM 2338 C CA . LYS A 1 303 ? -10.497 -42.381 -1.067 1.00 25.73 303 LYS A CA 1
ATOM 2339 C C . LYS A 1 303 ? -11.131 -43.773 -0.984 1.00 25.73 303 LYS A C 1
ATOM 2341 O O . LYS A 1 303 ? -10.568 -44.710 -1.542 1.00 25.73 303 LYS A O 1
ATOM 2346 N N . SER A 1 304 ? -12.279 -43.920 -0.323 1.00 26.16 304 SER A N 1
ATOM 2347 C CA . SER A 1 304 ? -13.105 -45.125 -0.464 1.00 26.16 304 SER A CA 1
ATOM 2348 C C . SER A 1 304 ? -14.464 -44.746 -1.036 1.00 26.16 304 SER A C 1
ATOM 2350 O O . SER A 1 304 ? -15.254 -44.046 -0.404 1.00 26.16 304 SER A O 1
ATOM 2352 N N . SER A 1 305 ? -14.711 -45.203 -2.254 1.00 29.28 305 SER A N 1
ATOM 2353 C CA . SER A 1 305 ? -16.001 -45.158 -2.924 1.00 29.28 305 SER A CA 1
ATOM 2354 C C . SER A 1 305 ? -16.944 -46.160 -2.258 1.00 29.28 305 SER A C 1
ATOM 2356 O O . SER A 1 305 ? -16.578 -47.324 -2.129 1.00 29.28 305 SER A O 1
ATOM 2358 N N . ASN A 1 306 ? -18.145 -45.734 -1.871 1.00 26.64 306 ASN A N 1
ATOM 2359 C CA . ASN A 1 306 ? -19.357 -46.516 -2.107 1.00 26.64 306 ASN A CA 1
ATOM 2360 C C . ASN A 1 306 ? -20.601 -45.641 -1.945 1.00 26.64 306 ASN A C 1
ATOM 2362 O O . ASN A 1 306 ? -20.758 -44.898 -0.978 1.00 26.64 306 ASN A O 1
ATOM 2366 N N . GLU A 1 307 ? -21.460 -45.736 -2.951 1.00 29.97 307 GLU A N 1
ATOM 2367 C CA . GLU A 1 307 ? -22.774 -45.122 -3.033 1.00 29.97 307 GLU A CA 1
ATOM 2368 C C . GLU A 1 307 ? -23.724 -45.713 -1.983 1.00 29.97 307 GLU A C 1
ATOM 2370 O O . GLU A 1 307 ? -23.782 -46.927 -1.792 1.00 29.97 307 GLU A O 1
ATOM 2375 N N . SER A 1 308 ? -24.515 -44.861 -1.329 1.00 28.80 308 SER A N 1
ATOM 2376 C CA . SER A 1 308 ? -25.987 -44.938 -1.318 1.00 28.80 308 SER A CA 1
ATOM 2377 C C . SER A 1 308 ? -26.582 -44.034 -0.230 1.00 28.80 308 SER A C 1
ATOM 2379 O O . SER A 1 308 ? -26.202 -44.092 0.930 1.00 28.80 308 SER A O 1
ATOM 2381 N N . GLY A 1 309 ? -27.546 -43.206 -0.644 1.00 29.94 309 GLY A N 1
ATOM 2382 C CA . GLY A 1 309 ? -28.769 -42.896 0.103 1.00 29.94 309 GLY A CA 1
ATOM 2383 C C . GLY A 1 309 ? -28.700 -42.165 1.455 1.00 29.94 309 GLY A C 1
ATOM 2384 O O . GLY A 1 309 ? -28.245 -42.697 2.455 1.00 29.94 309 GLY A O 1
ATOM 2385 N N . SER A 1 310 ? -29.420 -41.037 1.503 1.00 29.02 310 SER A N 1
ATOM 2386 C CA . SER A 1 310 ? -30.058 -40.429 2.688 1.00 29.02 310 SER A CA 1
ATOM 2387 C C . SER A 1 310 ? -29.285 -39.355 3.472 1.00 29.02 310 SER A C 1
ATOM 2389 O O . SER A 1 310 ? -28.422 -39.630 4.298 1.00 29.02 310 SER A O 1
ATOM 2391 N N . ASN A 1 311 ? -29.754 -38.115 3.283 1.00 38.84 311 ASN A N 1
ATOM 2392 C CA . ASN A 1 311 ? -29.731 -36.960 4.191 1.00 38.84 311 ASN A CA 1
ATOM 2393 C C . ASN A 1 311 ? -29.255 -37.225 5.631 1.00 38.84 311 ASN A C 1
ATOM 2395 O O . ASN A 1 311 ? -30.032 -37.740 6.436 1.00 38.84 311 ASN A O 1
ATOM 2399 N N . LYS A 1 312 ? -28.081 -36.693 6.000 1.00 31.27 312 LYS A N 1
ATOM 2400 C CA . LYS A 1 312 ? -27.807 -36.167 7.350 1.00 31.27 312 LYS A CA 1
ATOM 2401 C C . LYS A 1 312 ? -26.870 -34.957 7.271 1.00 31.27 312 LYS A C 1
ATOM 2403 O O . LYS A 1 312 ? -25.794 -35.029 6.692 1.00 31.27 312 LYS A O 1
ATOM 2408 N N . ARG A 1 313 ? -27.308 -33.841 7.869 1.00 31.91 313 ARG A N 1
ATOM 2409 C CA . ARG A 1 313 ? -26.470 -32.686 8.226 1.00 31.91 313 ARG A CA 1
ATOM 2410 C C . ARG A 1 313 ? -25.352 -33.166 9.152 1.00 31.91 313 ARG A C 1
ATOM 2412 O O . ARG A 1 313 ? -25.654 -33.690 10.222 1.00 31.91 313 ARG A O 1
ATOM 2419 N N . THR A 1 314 ? -24.100 -32.932 8.778 1.00 29.23 314 THR A N 1
ATOM 2420 C CA . THR A 1 314 ? -22.954 -33.128 9.670 1.00 29.23 314 THR A CA 1
ATOM 2421 C C . THR A 1 314 ? -22.563 -31.783 10.268 1.00 29.23 314 THR A C 1
ATOM 2423 O O . THR A 1 314 ? -22.031 -30.913 9.584 1.00 29.23 314 THR A O 1
ATOM 2426 N N . THR A 1 315 ? -22.869 -31.612 11.550 1.00 29.98 315 THR A N 1
ATOM 2427 C CA . THR A 1 315 ? -22.338 -30.544 12.401 1.00 29.98 315 THR A CA 1
ATOM 2428 C C . THR A 1 315 ? -20.876 -30.865 12.700 1.00 29.98 315 THR A C 1
ATOM 2430 O O . THR A 1 315 ? -20.582 -31.940 13.220 1.00 29.98 315 THR A O 1
ATOM 2433 N N . MET A 1 316 ? -19.958 -29.961 12.361 1.00 24.78 316 MET A N 1
ATOM 2434 C CA . MET A 1 316 ? -18.539 -30.102 12.688 1.00 24.78 316 MET A CA 1
ATOM 2435 C C . MET A 1 316 ? -18.290 -29.473 14.062 1.00 24.78 316 MET A C 1
ATOM 2437 O O . MET A 1 316 ? -18.491 -28.274 14.242 1.00 24.78 316 MET A O 1
ATOM 2441 N N . VAL A 1 317 ? -17.895 -30.296 15.031 1.00 28.17 317 VAL A N 1
ATOM 2442 C CA . VAL A 1 317 ? -17.366 -29.857 16.327 1.00 28.17 317 VAL A CA 1
ATOM 2443 C C . VAL A 1 317 ? -15.847 -29.897 16.211 1.00 28.17 317 VAL A C 1
ATOM 2445 O O . VAL A 1 317 ? -15.292 -30.935 15.856 1.00 28.17 317 VAL A O 1
ATOM 2448 N N . ILE A 1 318 ? -15.190 -28.768 16.468 1.00 31.41 318 ILE A N 1
ATOM 2449 C CA . ILE A 1 318 ? -13.731 -28.667 16.563 1.00 31.41 318 ILE A CA 1
ATOM 2450 C C . ILE A 1 318 ? -13.401 -28.561 18.056 1.00 31.41 318 ILE A C 1
ATOM 2452 O O . ILE A 1 318 ? -13.851 -27.619 18.709 1.00 31.41 318 ILE A O 1
ATOM 2456 N N . THR A 1 319 ? -12.678 -29.549 18.583 1.00 35.34 319 THR A N 1
ATOM 2457 C CA . THR A 1 319 ? -11.963 -29.500 19.872 1.00 35.34 319 THR A CA 1
ATOM 2458 C C . THR A 1 319 ? -10.528 -29.075 19.649 1.00 35.34 319 THR A C 1
ATOM 2460 O O . THR A 1 319 ? -9.930 -29.631 18.698 1.00 35.34 319 THR A O 1
#

Foldseek 3Di:
DVVLLVVLVVLVVVLVVPPDPDPVNVVSVVVSVVSLLVVLQVLLCQLVVVDDDDDDRSVVSLVVLPSNLSSLLVLLLDLVSLLVVLSNLVSDDLSSNLSVLLSCLLCVLSSCVSNVNCNLVCLVSNQVSSLVSLLPDLPLLVSVCSSAVVLVDDPAALVPGDSSLVNLQQGLNSVLSLLSSLLSLCVNADPVGSPSSLSSLLNNLRNNLPPPDTDAHPDADVSSLVCSCVRHDQVVRPPRDPVSNLVVSCSNPVVSVVVVVVVVVVVPDDDDDYDDDDDDDDDDDDDDDDDDDDDDDDDDDDDDDDDDDDDDDDDDDDD

Secondary structure (DSSP, 8-state):
-HHHHHHHHHHHHHHHH--S--HHHHHHHHHHHHHHHHHHHHHHHTGGGG--SS---HHHHHH-HHHHHHHHHHHHTSHHHHHHHHHHTTTS-HHHHHHHHHHHHHTHHHHHHHTTTTTGGGHHHHHHHHHHHHTT-S-HHHHHHHH-GGGGSSSP-GGG--HHHHHHHHSHHHHHHHHHHHHHHHHHSBTTB-HHHHHHHHHHHHHGGG-SSPPPPSS--HHHHHHHHHH--GGGSTT--HHHHHHHHHHH-THHHHHHHHHHHHTT---------------------------------------------------

Radius of gyration: 27.11 Å; chains: 1; bounding box: 69×79×55 Å

Organism: Fasciola hepatica (NCBI:txid6192)

pLDDT: mean 75.79, std 24.71, range [22.77, 97.12]